Protein AF-A0AAD8MPR5-F1 (afdb_monomer_lite)

Foldseek 3Di:
DDDDDPPPDDDPDPDPPQDLVLLVLQLVVVCVVVVNDDDDPVRSVVSSVVSVVVVVVVVVVVDDSVNSVCVSVVVVVDPPPPDDPPDPPPPDCPPPPPDPDDVVVVVVVPDDDPPPDDDDDDDDDPDPVRVVLVVLQVVVVHPPFPWDWDDDPPDTDTDRPVSVCVVCVVPPPCNDVVSVVVVVVVVVVCVVCVVDDDCVVVVNDPVNDDPVNPDDD

Organism: NCBI:txid360622

Structure (mmCIF, N/CA/C/O backbone):
data_AF-A0AAD8MPR5-F1
#
_entry.id   AF-A0AAD8MPR5-F1
#
loop_
_atom_site.group_PDB
_atom_site.id
_atom_site.type_symbol
_atom_site.label_atom_id
_atom_site.label_alt_id
_atom_site.label_comp_id
_atom_site.label_asym_id
_atom_site.label_entity_id
_atom_site.label_seq_id
_atom_site.pdbx_PDB_ins_code
_atom_site.Cartn_x
_atom_site.Cartn_y
_atom_site.Cartn_z
_atom_site.occupancy
_atom_site.B_iso_or_equiv
_atom_site.auth_seq_id
_atom_site.auth_comp_id
_atom_site.auth_asym_id
_atom_site.auth_atom_id
_atom_site.pdbx_PDB_model_num
ATOM 1 N N . MET A 1 1 ? -13.318 14.414 -50.900 1.00 36.56 1 MET A N 1
ATOM 2 C CA . MET A 1 1 ? -13.542 12.977 -50.638 1.00 36.56 1 MET A CA 1
ATOM 3 C C . MET A 1 1 ? -12.880 12.658 -49.308 1.00 36.56 1 MET A C 1
ATOM 5 O O . MET A 1 1 ? -11.661 12.610 -49.248 1.00 36.56 1 MET A O 1
ATOM 9 N N . LEU A 1 2 ? -13.662 12.597 -48.230 1.00 36.72 2 LEU A N 1
ATOM 10 C CA . LEU A 1 2 ? -13.184 12.357 -46.866 1.00 36.72 2 LEU A CA 1
ATOM 11 C C . LEU A 1 2 ? -13.798 11.041 -46.389 1.00 36.72 2 LEU A C 1
ATOM 13 O O . LEU A 1 2 ? -15.014 10.938 -46.257 1.00 36.72 2 LEU A O 1
ATOM 17 N N . ASN A 1 3 ? -12.946 10.039 -46.185 1.00 32.38 3 ASN A N 1
ATOM 18 C CA . ASN A 1 3 ? -13.321 8.721 -45.686 1.00 32.38 3 ASN A CA 1
ATOM 19 C C . ASN A 1 3 ? -13.794 8.840 -44.230 1.00 32.38 3 ASN A C 1
ATOM 21 O O . ASN A 1 3 ? -13.029 9.247 -43.358 1.00 32.38 3 ASN A O 1
ATOM 25 N N . HIS A 1 4 ? -15.059 8.509 -43.977 1.00 35.19 4 HIS A N 1
ATOM 26 C CA . HIS A 1 4 ? -15.625 8.382 -42.635 1.00 35.19 4 HIS A CA 1
ATOM 27 C C . HIS A 1 4 ? -15.273 7.013 -42.036 1.00 35.19 4 HIS A C 1
ATOM 29 O O . HIS A 1 4 ? -15.473 5.976 -42.665 1.00 35.19 4 HIS A O 1
ATOM 35 N N . HIS A 1 5 ? -14.742 7.025 -40.812 1.00 34.88 5 HIS A N 1
ATOM 36 C CA . HIS A 1 5 ? -14.451 5.838 -40.004 1.00 34.88 5 HIS A CA 1
ATOM 37 C C . HIS A 1 5 ? -15.767 5.297 -39.387 1.00 34.88 5 HIS A C 1
ATOM 39 O O . HIS A 1 5 ? -16.549 6.093 -38.864 1.00 34.88 5 HIS A O 1
ATOM 45 N N . PRO A 1 6 ? -16.041 3.977 -39.395 1.00 38.19 6 PRO A N 1
ATOM 46 C CA . PRO A 1 6 ? -17.386 3.429 -39.166 1.00 38.19 6 PRO A CA 1
ATOM 47 C C . PRO A 1 6 ? -17.750 3.189 -37.686 1.00 38.19 6 PRO A C 1
ATOM 49 O O . PRO A 1 6 ? -18.413 2.209 -37.368 1.00 38.19 6 PRO A O 1
ATOM 52 N N . TYR A 1 7 ? -17.342 4.070 -36.768 1.00 33.16 7 TYR A N 1
ATOM 53 C CA . TYR A 1 7 ? -17.634 3.919 -35.329 1.00 33.16 7 TYR A CA 1
ATOM 54 C C . TYR A 1 7 ? -18.420 5.087 -34.718 1.00 33.16 7 TYR A C 1
ATOM 56 O O . TYR A 1 7 ? -18.420 5.258 -33.504 1.00 33.16 7 TYR A O 1
ATOM 64 N N . GLN A 1 8 ? -19.095 5.901 -35.534 1.00 36.03 8 GLN A N 1
ATOM 65 C CA . GLN A 1 8 ? -19.851 7.067 -35.049 1.00 36.03 8 GLN A CA 1
ATOM 66 C C . GLN A 1 8 ? -21.359 7.026 -35.307 1.00 36.03 8 GLN A C 1
ATOM 68 O O . GLN A 1 8 ? -22.036 8.031 -35.126 1.00 36.03 8 GLN A O 1
ATOM 73 N N . VAL A 1 9 ? -21.922 5.880 -35.679 1.00 41.97 9 VAL A N 1
ATOM 74 C CA . VAL A 1 9 ? -23.358 5.800 -35.973 1.00 41.97 9 VAL A CA 1
ATOM 75 C C . VAL A 1 9 ? -23.965 4.625 -35.232 1.00 41.97 9 VAL A C 1
ATOM 77 O O . VAL A 1 9 ? -23.926 3.536 -35.768 1.00 41.97 9 VAL A O 1
ATOM 80 N N . TYR A 1 10 ? -24.447 4.868 -34.007 1.00 41.88 10 TYR A N 1
ATOM 81 C CA . TYR A 1 10 ? -25.534 4.201 -33.253 1.00 41.88 10 TYR A CA 1
ATOM 82 C C . TYR A 1 10 ? -25.501 4.843 -31.840 1.00 41.88 10 TYR A C 1
ATOM 84 O O . TYR A 1 10 ? -24.491 4.717 -31.164 1.00 41.88 10 TYR A O 1
ATOM 92 N N . LEU A 1 11 ? -26.459 5.577 -31.265 1.00 41.12 11 LEU A N 1
ATOM 93 C CA . LEU A 1 11 ? -27.855 5.908 -31.533 1.00 41.12 11 LEU A CA 1
ATOM 94 C C . LEU A 1 11 ? -28.148 7.238 -30.800 1.00 41.12 11 LEU A C 1
ATOM 96 O O . LEU A 1 11 ? -28.210 7.277 -29.570 1.00 41.12 11 LEU A O 1
ATOM 100 N N . GLU A 1 12 ? -28.362 8.325 -31.542 1.00 40.25 12 GLU A N 1
ATOM 101 C CA . GLU A 1 12 ? -29.094 9.494 -31.045 1.00 40.25 12 GLU A CA 1
ATOM 102 C C . GLU A 1 12 ? -30.575 9.116 -30.921 1.00 40.25 12 GLU A C 1
ATOM 104 O O . GLU A 1 12 ? -31.373 9.294 -31.837 1.00 40.25 12 GLU A O 1
ATOM 109 N N . SER A 1 13 ? -30.962 8.548 -29.783 1.00 40.53 13 SER A N 1
ATOM 110 C CA . SER A 1 13 ? -32.371 8.311 -29.469 1.00 40.53 13 SER A CA 1
ATOM 111 C C . SER A 1 13 ? -32.601 8.475 -27.975 1.00 40.53 13 SER A C 1
ATOM 113 O O . SER A 1 13 ? -32.601 7.479 -27.266 1.00 40.53 13 SER A O 1
ATOM 115 N N . ARG A 1 14 ? -32.740 9.724 -27.493 1.00 48.91 14 ARG A N 1
ATOM 116 C CA . ARG A 1 14 ? -33.225 10.099 -26.140 1.00 48.91 14 ARG A CA 1
ATOM 117 C C . ARG A 1 14 ? -33.036 9.003 -25.072 1.00 48.91 14 ARG A C 1
ATOM 119 O O . ARG A 1 14 ? -33.993 8.557 -24.446 1.00 48.91 14 ARG A O 1
ATOM 126 N N . VAL A 1 15 ? -31.800 8.552 -24.867 1.00 50.56 15 VAL A N 1
ATOM 127 C CA . VAL A 1 15 ? -31.486 7.649 -23.764 1.00 50.56 15 VAL A CA 1
ATOM 128 C C . VAL A 1 15 ? -31.261 8.570 -22.585 1.00 50.56 15 VAL A C 1
ATOM 130 O O . VAL A 1 15 ? -30.300 9.335 -22.570 1.00 50.56 15 VAL A O 1
ATOM 133 N N . ILE A 1 16 ? -32.180 8.560 -21.625 1.00 55.94 16 ILE A N 1
ATOM 134 C CA . ILE A 1 16 ? -31.946 9.183 -20.324 1.00 55.94 16 ILE A CA 1
ATOM 135 C C . ILE A 1 16 ? -30.646 8.558 -19.811 1.00 55.94 16 ILE A C 1
ATOM 137 O O . ILE A 1 16 ? -30.620 7.362 -19.516 1.00 55.94 16 ILE A O 1
ATOM 141 N N . HIS A 1 17 ? -29.551 9.324 -19.829 1.00 62.56 17 HIS A N 1
ATOM 142 C CA . HIS A 1 17 ? -28.215 8.833 -19.507 1.00 62.56 17 HIS A CA 1
ATOM 143 C C . HIS A 1 17 ? -28.181 8.498 -18.019 1.00 62.56 17 HIS A C 1
ATOM 145 O O . HIS A 1 17 ? -27.862 9.345 -17.185 1.00 62.56 17 HIS A O 1
ATOM 151 N N . LEU A 1 18 ? -28.583 7.274 -17.682 1.00 70.38 18 LEU A N 1
ATOM 152 C CA . LEU A 1 18 ? -28.486 6.743 -16.339 1.00 70.38 18 LEU A CA 1
ATOM 153 C C . LEU A 1 18 ? -26.995 6.500 -16.059 1.00 70.38 18 LEU A C 1
ATOM 155 O O . LEU A 1 18 ? -26.388 5.684 -16.751 1.00 70.38 18 LEU A O 1
ATOM 159 N N . PRO A 1 19 ? -26.391 7.216 -15.097 1.00 82.62 19 PRO A N 1
ATOM 160 C CA . PRO A 1 19 ? -24.996 7.017 -14.727 1.00 82.62 19 PRO A CA 1
ATOM 161 C C . PRO A 1 19 ? -24.746 5.575 -14.273 1.00 82.62 19 PRO A C 1
ATOM 163 O O . PRO A 1 19 ? -25.460 5.082 -13.400 1.00 82.62 19 PRO A O 1
ATOM 166 N N . ASP A 1 20 ? -23.717 4.939 -14.830 1.00 80.44 20 ASP A N 1
ATOM 167 C CA . ASP A 1 20 ? -23.344 3.547 -14.533 1.00 80.44 20 ASP A CA 1
ATOM 168 C C . ASP A 1 20 ? -23.000 3.336 -13.048 1.00 80.44 20 ASP A C 1
ATOM 170 O O . ASP A 1 20 ? -23.432 2.370 -12.427 1.00 80.44 20 ASP A O 1
ATOM 174 N N . ASP A 1 21 ? -22.360 4.337 -12.439 1.00 82.62 21 ASP A N 1
ATOM 175 C CA . ASP A 1 21 ? -22.094 4.436 -10.998 1.00 82.62 21 ASP A CA 1
ATOM 176 C C . ASP A 1 21 ? -23.362 4.230 -10.139 1.00 82.62 21 ASP A C 1
ATOM 178 O O . ASP A 1 21 ? -23.357 3.495 -9.154 1.00 82.62 21 ASP A O 1
ATOM 182 N N . LEU A 1 22 ? -24.516 4.775 -10.555 1.00 85.88 22 LEU A N 1
ATOM 183 C CA . LEU A 1 22 ? -25.766 4.565 -9.812 1.00 85.88 22 LEU A CA 1
ATOM 184 C C . LEU A 1 22 ? -26.300 3.143 -9.935 1.00 85.88 22 LEU A C 1
ATOM 186 O O . LEU A 1 22 ? -26.877 2.622 -8.979 1.00 85.88 22 LEU A O 1
ATOM 190 N N . VAL A 1 23 ? -26.130 2.531 -11.106 1.00 88.81 23 VAL A N 1
ATOM 191 C CA . VAL A 1 23 ? -26.519 1.138 -11.339 1.00 88.81 23 VAL A CA 1
ATOM 192 C C . VAL A 1 23 ? -25.652 0.221 -10.487 1.00 88.81 23 VAL A C 1
ATOM 194 O O . VAL A 1 23 ? -26.182 -0.677 -9.837 1.00 88.81 23 VAL A O 1
ATOM 197 N N . GLN A 1 24 ? -24.350 0.501 -10.410 1.00 87.06 24 GLN A N 1
ATOM 198 C CA . GLN A 1 24 ? -23.402 -0.245 -9.591 1.00 87.06 24 GLN A CA 1
ATOM 199 C C . GLN A 1 24 ? -23.771 -0.206 -8.105 1.00 87.06 24 GLN A C 1
ATOM 201 O O . GLN A 1 24 ? -23.854 -1.258 -7.466 1.00 87.06 24 GLN A O 1
ATOM 206 N N . ILE A 1 25 ? -24.069 0.976 -7.558 1.00 88.12 25 ILE A N 1
ATOM 207 C CA . ILE A 1 25 ? -24.480 1.100 -6.153 1.00 88.12 25 ILE A CA 1
ATOM 208 C C . ILE A 1 25 ? -25.827 0.394 -5.913 1.00 88.12 25 ILE A C 1
ATOM 210 O O . ILE A 1 25 ? -26.001 -0.306 -4.915 1.00 88.12 25 ILE A O 1
ATOM 214 N N . GLN A 1 26 ? -26.787 0.512 -6.836 1.00 89.31 26 GLN A N 1
ATOM 215 C CA . GLN A 1 26 ? -28.072 -0.183 -6.718 1.00 89.31 26 GLN A CA 1
ATOM 216 C C . GLN A 1 26 ? -27.911 -1.713 -6.772 1.00 89.31 26 GLN A C 1
ATOM 218 O O . GLN A 1 26 ? -28.545 -2.417 -5.982 1.00 89.31 26 GLN A O 1
ATOM 223 N N . ALA A 1 27 ? -27.053 -2.232 -7.654 1.00 89.25 27 ALA A N 1
ATOM 224 C CA . ALA A 1 27 ? -26.724 -3.654 -7.736 1.00 89.25 27 ALA A CA 1
ATOM 225 C C . ALA A 1 27 ? -26.076 -4.145 -6.432 1.00 89.25 27 ALA A C 1
ATOM 227 O O . ALA A 1 27 ? -26.474 -5.178 -5.890 1.00 89.25 27 ALA A O 1
ATOM 228 N N . TYR A 1 28 ? -25.162 -3.356 -5.862 1.00 87.44 28 TYR A N 1
ATOM 229 C CA . TYR A 1 28 ? -24.566 -3.639 -4.558 1.00 87.44 28 TYR A CA 1
ATOM 230 C C . TYR A 1 28 ? -25.624 -3.711 -3.444 1.00 87.44 28 TYR A C 1
ATOM 232 O O . TYR A 1 28 ? -25.656 -4.671 -2.678 1.00 87.44 28 TYR A O 1
ATOM 240 N N . ILE A 1 29 ? -26.568 -2.766 -3.392 1.00 87.81 29 ILE A N 1
ATOM 241 C CA . ILE A 1 29 ? -27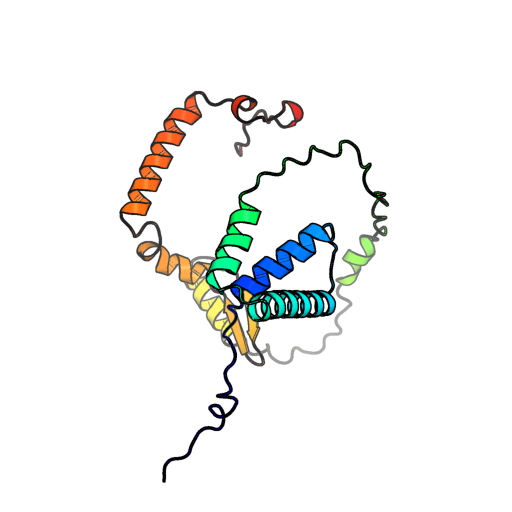.664 -2.779 -2.407 1.00 87.81 29 ILE A CA 1
ATOM 242 C C . ILE A 1 29 ? -28.556 -4.020 -2.566 1.00 87.81 29 ILE A C 1
ATOM 244 O O . ILE A 1 29 ? -29.022 -4.578 -1.568 1.00 87.81 29 ILE A O 1
ATOM 248 N N . ARG A 1 30 ? -28.831 -4.459 -3.800 1.00 87.81 30 ARG A N 1
ATOM 249 C CA . ARG A 1 30 ? -29.579 -5.702 -4.056 1.00 87.81 30 ARG A CA 1
ATOM 250 C C . ARG A 1 30 ? -28.814 -6.920 -3.544 1.00 87.81 30 ARG A C 1
ATOM 252 O O . ARG A 1 30 ? -29.406 -7.742 -2.849 1.00 87.81 30 ARG A O 1
ATOM 259 N N . TRP A 1 31 ? -27.506 -6.976 -3.784 1.00 89.12 31 TRP A N 1
ATOM 260 C CA . TRP A 1 31 ? -26.625 -8.026 -3.270 1.00 89.12 31 TRP A CA 1
ATOM 261 C C . TRP A 1 31 ? -26.591 -8.067 -1.735 1.00 89.12 31 TRP A C 1
ATOM 263 O O . TRP A 1 31 ? -26.708 -9.140 -1.141 1.00 89.12 31 TRP A O 1
ATOM 273 N N . GLU A 1 32 ? -26.524 -6.913 -1.063 1.00 84.94 32 GLU A N 1
ATOM 274 C CA . GLU A 1 32 ? -26.601 -6.857 0.401 1.00 84.94 32 GLU A CA 1
ATOM 275 C C . GLU A 1 32 ? -27.954 -7.348 0.930 1.00 84.94 32 GLU A C 1
ATOM 277 O O . GLU A 1 32 ? -27.994 -8.132 1.880 1.00 84.94 32 GLU A O 1
ATOM 282 N N . LYS A 1 33 ? -29.065 -6.945 0.295 1.00 85.94 33 LYS A N 1
ATOM 283 C CA . LYS A 1 33 ? -30.414 -7.423 0.652 1.00 85.94 33 LYS A CA 1
ATOM 284 C C . LYS A 1 33 ? -30.588 -8.923 0.430 1.00 85.94 33 LYS A C 1
ATOM 286 O O . LYS A 1 33 ? -31.300 -9.558 1.202 1.00 85.94 33 LYS A O 1
ATOM 291 N N . ALA A 1 34 ? -29.943 -9.477 -0.594 1.00 86.00 34 ALA A N 1
ATOM 292 C CA . ALA A 1 34 ? -29.928 -10.909 -0.879 1.00 86.00 34 ALA A CA 1
ATOM 293 C C . ALA A 1 34 ? -29.049 -11.710 0.105 1.00 86.00 34 ALA A C 1
ATOM 295 O O . ALA A 1 34 ? -28.990 -12.934 0.019 1.00 86.00 34 ALA A O 1
ATOM 296 N N . GLY A 1 35 ? -28.377 -11.046 1.055 1.00 87.44 35 GLY A N 1
ATOM 297 C CA . GLY A 1 35 ? -27.522 -11.699 2.045 1.00 87.44 35 GLY A CA 1
ATOM 298 C C . GLY A 1 35 ? -26.118 -12.007 1.531 1.00 87.44 35 GLY A C 1
ATOM 299 O O . GLY A 1 35 ? -25.473 -12.917 2.046 1.00 87.44 35 GLY A O 1
ATOM 300 N N . LYS A 1 36 ? -25.644 -11.248 0.537 1.00 89.38 36 LYS A N 1
ATOM 301 C CA . LYS A 1 36 ? -24.310 -11.371 -0.067 1.00 89.38 36 LYS A CA 1
ATOM 302 C C . LYS A 1 36 ? -24.021 -12.771 -0.642 1.00 89.38 36 LYS A C 1
ATOM 304 O O . LYS A 1 36 ? -23.005 -13.377 -0.297 1.00 89.38 36 LYS A O 1
ATOM 309 N N . PRO A 1 37 ? -24.901 -13.312 -1.508 1.00 86.50 37 PRO A N 1
ATOM 310 C CA . PRO A 1 37 ? -24.677 -14.602 -2.155 1.00 86.50 37 PRO A CA 1
ATOM 311 C C . PRO A 1 37 ? -23.440 -14.562 -3.064 1.00 86.50 37 PRO A C 1
ATOM 313 O O . PRO A 1 37 ? -23.059 -13.511 -3.584 1.00 86.50 37 PRO A O 1
ATOM 316 N N . ASN A 1 38 ? -22.808 -15.717 -3.274 1.00 88.56 38 ASN A N 1
ATOM 317 C CA . ASN A 1 38 ? -21.661 -15.827 -4.171 1.00 88.56 38 ASN A CA 1
ATOM 318 C C . ASN A 1 38 ? -22.143 -16.054 -5.614 1.00 88.56 38 ASN A C 1
ATOM 320 O O . ASN A 1 38 ? -22.404 -17.191 -6.007 1.00 88.56 38 ASN A O 1
ATOM 324 N N . TYR A 1 39 ? -22.310 -14.970 -6.373 1.00 85.88 39 TYR A N 1
ATOM 325 C CA . TYR A 1 39 ? -22.796 -15.009 -7.754 1.00 85.88 39 TYR A CA 1
ATOM 326 C C . TYR A 1 39 ? -21.686 -15.351 -8.757 1.00 85.88 39 TYR A C 1
ATOM 328 O O . TYR A 1 39 ? -20.575 -14.824 -8.660 1.00 85.88 39 TYR A O 1
ATOM 336 N N . SER A 1 40 ? -22.006 -16.168 -9.767 1.00 88.81 40 SER A N 1
ATOM 337 C CA . SER A 1 40 ? -21.144 -16.351 -10.947 1.00 88.81 40 SER A CA 1
ATOM 338 C C . SER A 1 40 ? -21.111 -15.080 -11.819 1.00 88.81 40 SER A C 1
ATOM 340 O O . SER A 1 40 ? -22.015 -14.250 -11.701 1.00 88.81 40 SER A O 1
ATOM 342 N N . PRO A 1 41 ? -20.120 -14.903 -12.717 1.00 87.12 41 PRO A N 1
ATOM 343 C CA . PRO A 1 41 ? -20.038 -13.712 -13.572 1.00 87.12 41 PRO A CA 1
ATOM 344 C C . PRO A 1 41 ? -21.323 -13.434 -14.366 1.00 87.12 41 PRO A C 1
ATOM 346 O O . PRO A 1 41 ? -21.789 -12.299 -14.412 1.00 87.12 41 PRO A O 1
ATOM 349 N N . ASP A 1 42 ? -21.955 -14.477 -14.904 1.00 85.50 42 ASP A N 1
ATOM 350 C CA . ASP A 1 42 ? -23.204 -14.347 -15.664 1.00 85.50 42 ASP A CA 1
ATOM 351 C C . ASP A 1 42 ? -24.379 -13.911 -14.775 1.00 85.50 42 ASP A C 1
ATOM 353 O O . ASP A 1 42 ? -25.217 -13.107 -15.178 1.00 85.50 42 ASP A O 1
ATOM 357 N N . GLN A 1 43 ? -24.422 -14.395 -13.530 1.00 86.38 43 GLN A N 1
ATOM 358 C CA . GLN A 1 43 ? -25.439 -13.996 -12.553 1.00 86.38 43 GLN A CA 1
ATOM 359 C C . GLN A 1 43 ? -25.257 -12.544 -12.101 1.00 86.38 43 GLN A C 1
ATOM 361 O O . GLN A 1 43 ? -26.241 -11.831 -11.927 1.00 86.38 43 GLN A O 1
ATOM 366 N N . GLN A 1 44 ? -24.012 -12.086 -11.950 1.00 86.75 44 GLN A N 1
ATOM 367 C CA . GLN A 1 44 ? -23.717 -10.691 -11.613 1.00 86.75 44 GLN A CA 1
ATOM 368 C C . GLN A 1 44 ? -24.207 -9.738 -12.708 1.00 86.75 44 GLN A C 1
ATOM 370 O O . GLN A 1 44 ? -24.776 -8.695 -12.394 1.00 86.75 44 GLN A O 1
ATOM 375 N N . LEU A 1 45 ? -24.034 -10.111 -13.980 1.00 85.44 45 LEU A N 1
ATOM 376 C CA . LEU A 1 45 ? -24.522 -9.328 -15.117 1.00 85.44 45 LEU A CA 1
ATOM 377 C C . LEU A 1 45 ? -26.052 -9.235 -15.132 1.00 85.44 45 LEU A C 1
ATOM 379 O O . LEU A 1 45 ? -26.593 -8.147 -15.317 1.00 85.44 45 LEU A O 1
ATOM 383 N N . LEU A 1 46 ? -26.751 -10.342 -14.869 1.00 88.69 46 LEU A N 1
ATOM 384 C CA . LEU A 1 46 ? -28.215 -10.352 -14.783 1.00 88.69 46 LEU A CA 1
ATOM 385 C C . LEU A 1 46 ? -28.728 -9.429 -13.670 1.00 88.69 46 LEU A C 1
ATOM 387 O O . LEU A 1 46 ? -29.581 -8.577 -13.911 1.00 88.69 46 LEU A O 1
ATOM 391 N N . GLU A 1 47 ? -28.168 -9.538 -12.466 1.00 86.81 47 GLU A N 1
ATOM 392 C CA . GLU A 1 47 ? -28.549 -8.696 -11.323 1.00 86.81 47 GLU A CA 1
ATOM 393 C C . GLU A 1 47 ? -28.235 -7.211 -11.567 1.00 86.81 47 GLU A C 1
ATOM 395 O O . GLU A 1 47 ? -28.975 -6.323 -11.133 1.00 86.81 47 GLU A O 1
ATOM 400 N N . PHE A 1 48 ? -27.161 -6.927 -12.306 1.00 89.94 48 PHE A N 1
ATOM 401 C CA . PHE A 1 48 ? -26.804 -5.575 -12.724 1.00 89.94 48 PHE A CA 1
ATOM 402 C C . PHE A 1 48 ? -27.826 -4.989 -13.711 1.00 89.94 48 PHE A C 1
ATOM 404 O O . PHE A 1 48 ? -28.266 -3.846 -13.562 1.00 89.94 48 PHE A O 1
ATOM 411 N N . GLU A 1 49 ? -28.274 -5.775 -14.690 1.00 88.31 49 GLU A N 1
ATOM 412 C CA . GLU A 1 49 ? -29.347 -5.369 -15.601 1.00 88.31 49 GLU A CA 1
ATOM 413 C C . GLU A 1 49 ? -30.678 -5.163 -14.872 1.00 88.31 49 GLU A C 1
ATOM 415 O O . GLU A 1 49 ? -31.425 -4.226 -15.174 1.00 88.31 49 GLU A O 1
ATOM 420 N N . GLU A 1 50 ? -30.980 -6.001 -13.882 1.00 90.06 50 GLU A N 1
ATOM 421 C CA . GLU A 1 50 ? -32.161 -5.838 -13.040 1.00 90.06 50 GLU A CA 1
ATOM 422 C C . GLU A 1 50 ? -32.097 -4.558 -12.199 1.00 90.06 50 GLU A C 1
ATOM 424 O O . GLU A 1 50 ? -33.088 -3.825 -12.121 1.00 90.06 50 GLU A O 1
ATOM 429 N N . ALA A 1 51 ? -30.930 -4.231 -11.637 1.00 90.50 51 ALA A N 1
ATOM 430 C CA . ALA A 1 51 ? -30.701 -2.963 -10.949 1.00 90.50 51 ALA A CA 1
ATOM 431 C C . ALA A 1 51 ? -30.934 -1.762 -11.883 1.00 90.50 51 ALA A C 1
ATOM 433 O O . ALA A 1 51 ? -31.549 -0.767 -11.488 1.00 90.50 51 ALA A O 1
ATOM 434 N N . ARG A 1 52 ? -30.513 -1.870 -13.148 1.00 88.12 52 ARG A N 1
ATOM 435 C CA . ARG A 1 52 ? -30.727 -0.837 -14.169 1.00 88.12 52 ARG A CA 1
ATOM 436 C C . ARG A 1 52 ? -32.209 -0.633 -14.483 1.00 88.12 52 ARG A C 1
ATOM 438 O O . ARG A 1 52 ? -32.669 0.509 -14.528 1.00 88.12 52 ARG A O 1
ATOM 445 N N . LYS A 1 53 ? -32.961 -1.725 -14.659 1.00 89.62 53 LYS A N 1
ATOM 446 C CA . LYS A 1 53 ? -34.416 -1.691 -14.891 1.00 89.62 53 LYS A CA 1
ATOM 447 C C . LYS A 1 53 ? -35.157 -1.056 -13.715 1.00 89.62 53 LYS A C 1
ATOM 449 O O . LYS A 1 53 ? -36.061 -0.250 -13.921 1.00 89.62 53 LYS A O 1
ATOM 454 N N . GLU A 1 54 ? -34.753 -1.357 -12.481 1.00 87.50 54 GLU A N 1
ATOM 455 C CA . GLU A 1 54 ? -35.355 -0.770 -11.278 1.00 87.50 54 GLU A CA 1
ATOM 456 C C . GLU A 1 54 ? -35.197 0.760 -11.251 1.00 87.50 54 GLU A C 1
ATOM 458 O O . GLU A 1 54 ? -36.171 1.480 -11.019 1.00 87.50 54 GLU A O 1
ATOM 463 N N . LEU A 1 55 ? -34.000 1.268 -11.564 1.00 87.31 55 LEU A N 1
ATOM 464 C CA . LEU A 1 55 ? -33.734 2.708 -11.636 1.00 87.31 55 LEU A CA 1
ATOM 465 C C . LEU A 1 55 ? -34.485 3.392 -12.786 1.00 87.31 55 LEU A C 1
ATOM 467 O O . LEU A 1 55 ? -34.959 4.516 -12.620 1.00 87.31 55 LEU A O 1
ATOM 471 N N . GLN A 1 56 ? -34.643 2.721 -13.929 1.00 84.50 56 GLN A N 1
ATOM 472 C CA . GLN A 1 56 ? -35.452 3.225 -15.044 1.00 84.50 56 GLN A CA 1
ATOM 473 C C . GLN A 1 56 ? -36.928 3.365 -14.659 1.00 84.50 56 GLN A C 1
ATOM 475 O O . GLN A 1 56 ? -37.516 4.422 -14.871 1.00 84.50 56 GLN A O 1
ATOM 480 N N . VAL A 1 57 ? -37.504 2.364 -13.991 1.00 86.56 57 VAL A N 1
ATOM 481 C CA . VAL A 1 57 ? -38.882 2.437 -13.478 1.00 86.56 57 VAL A CA 1
ATOM 482 C C . VAL A 1 57 ? -39.032 3.562 -12.445 1.00 86.56 57 VAL A C 1
ATOM 484 O O . VAL A 1 57 ? -40.078 4.205 -12.359 1.00 86.56 57 VAL A O 1
ATOM 487 N N . GLU A 1 58 ? -38.004 3.831 -11.635 1.00 83.56 58 GLU A N 1
ATOM 488 C CA . GLU A 1 58 ? -38.012 4.973 -10.715 1.00 83.56 58 GLU A CA 1
ATOM 489 C C . GLU A 1 58 ? -38.023 6.330 -11.435 1.00 83.56 58 GLU A C 1
ATOM 491 O O . GLU A 1 58 ? -38.695 7.249 -10.955 1.00 83.56 58 GLU A O 1
ATOM 496 N N . LEU A 1 59 ? -37.335 6.442 -12.575 1.00 84.62 59 LEU A N 1
ATOM 497 C CA . LEU A 1 59 ? -37.338 7.629 -13.435 1.00 84.62 59 LEU A CA 1
ATOM 498 C C . LEU A 1 59 ? -38.687 7.820 -14.137 1.00 84.62 59 LEU A C 1
ATOM 500 O O . LEU A 1 59 ? -39.224 8.926 -14.132 1.00 84.62 59 LEU A O 1
ATOM 504 N N . GLU A 1 60 ? -39.273 6.744 -14.670 1.00 82.38 60 GLU A N 1
ATOM 505 C CA . GLU A 1 60 ? -40.601 6.757 -15.306 1.00 82.38 60 GLU A CA 1
ATOM 506 C C . GLU A 1 60 ? -41.716 7.138 -14.323 1.00 82.38 60 GLU A C 1
ATOM 508 O O . GLU A 1 60 ? -42.682 7.801 -14.690 1.00 82.38 60 GLU A O 1
ATOM 513 N N . LYS A 1 61 ? -41.546 6.813 -13.036 1.00 82.31 61 LYS A N 1
ATOM 514 C CA . LYS A 1 61 ? -42.423 7.262 -11.940 1.00 82.31 61 LYS A CA 1
ATOM 515 C C . LYS A 1 61 ? -42.278 8.757 -11.603 1.00 82.31 61 LYS A C 1
ATOM 517 O O . LYS A 1 61 ? -42.844 9.209 -10.609 1.00 82.31 61 LYS A O 1
ATOM 522 N N . GLY A 1 62 ? -41.517 9.519 -12.391 1.00 75.75 62 GLY A N 1
ATOM 523 C CA . GLY A 1 62 ? -41.375 10.970 -12.269 1.00 75.75 62 GLY A CA 1
ATOM 524 C C . GLY A 1 62 ? -40.357 11.428 -11.223 1.00 75.75 62 GLY A C 1
ATOM 525 O O . GLY A 1 62 ? -40.365 12.595 -10.834 1.00 75.75 62 GLY A O 1
ATOM 526 N N . LYS A 1 63 ? -39.477 10.544 -10.729 1.00 77.19 63 LYS A N 1
ATOM 527 C CA . LYS A 1 63 ? -38.389 10.954 -9.826 1.00 77.19 63 LYS A CA 1
ATOM 528 C C . LYS A 1 63 ? -37.235 11.526 -10.648 1.00 77.19 63 LYS A C 1
ATOM 530 O O . LYS A 1 63 ? -36.777 10.896 -11.591 1.00 77.19 63 LYS A O 1
ATOM 535 N N . SER A 1 64 ? -36.716 12.687 -10.250 1.00 82.19 64 SER A N 1
ATOM 536 C CA . SER A 1 64 ? -35.477 13.229 -10.826 1.00 82.19 64 SER A CA 1
ATOM 537 C C . SER A 1 64 ? -34.274 12.330 -10.497 1.00 82.19 64 SER A C 1
ATOM 539 O O . SER A 1 64 ? -34.206 11.757 -9.405 1.00 82.19 64 SER A O 1
ATOM 541 N N . ILE A 1 65 ? -33.296 12.250 -11.407 1.00 80.06 65 ILE A N 1
ATOM 542 C CA . ILE A 1 65 ? -32.030 11.509 -11.233 1.00 80.06 65 ILE A CA 1
ATOM 543 C C . ILE A 1 65 ? -31.331 11.914 -9.923 1.00 80.06 65 ILE A C 1
ATOM 545 O O . ILE A 1 65 ? -30.818 11.066 -9.194 1.00 80.06 65 ILE A O 1
ATOM 549 N N . GLU A 1 66 ? -31.362 13.200 -9.567 1.00 80.19 66 GLU A N 1
ATOM 550 C CA . GLU A 1 66 ? -30.766 13.705 -8.323 1.00 80.19 66 GLU A CA 1
ATOM 551 C C . GLU A 1 66 ? -31.512 13.228 -7.073 1.00 80.19 66 GLU A C 1
ATOM 553 O O . GLU A 1 66 ? -30.903 12.924 -6.047 1.00 80.19 66 GLU A O 1
ATOM 558 N N . ALA A 1 67 ? -32.838 13.092 -7.159 1.00 82.50 67 ALA A N 1
ATOM 559 C CA . ALA A 1 67 ? -33.632 12.532 -6.073 1.00 82.50 67 ALA A CA 1
ATOM 560 C C . ALA A 1 67 ? -33.306 11.046 -5.852 1.00 82.50 67 ALA A C 1
ATOM 562 O O . ALA A 1 67 ? -33.337 10.582 -4.713 1.00 82.50 67 ALA A O 1
ATOM 563 N N . ILE A 1 68 ? -32.973 10.309 -6.918 1.00 82.19 68 ILE A N 1
ATOM 564 C CA . ILE A 1 68 ? -32.515 8.915 -6.848 1.00 82.19 68 ILE A CA 1
ATOM 565 C C . ILE A 1 68 ? -31.116 8.843 -6.222 1.00 82.19 68 ILE A C 1
ATOM 567 O O . ILE A 1 68 ? -30.933 8.100 -5.259 1.00 82.19 68 ILE A O 1
ATOM 571 N N . ARG A 1 69 ? -30.170 9.681 -6.670 1.00 82.38 69 ARG A N 1
ATOM 572 C CA . ARG A 1 69 ? -28.828 9.818 -6.066 1.00 82.38 69 ARG A CA 1
ATOM 573 C C . ARG A 1 69 ? -28.910 10.052 -4.562 1.00 82.38 69 ARG A C 1
ATOM 575 O O . ARG A 1 69 ? -28.409 9.258 -3.774 1.00 82.38 69 ARG A O 1
ATOM 582 N N . ASN A 1 70 ? -29.657 11.075 -4.156 1.00 82.38 70 ASN A N 1
ATOM 583 C CA . ASN A 1 70 ? -29.827 11.415 -2.748 1.00 82.38 70 ASN A CA 1
ATOM 584 C C . ASN A 1 70 ? -30.502 10.292 -1.948 1.00 82.38 70 ASN A C 1
ATOM 586 O O . ASN A 1 70 ? -30.191 10.115 -0.773 1.00 82.38 70 ASN A O 1
ATOM 590 N N . LYS A 1 71 ? -31.408 9.512 -2.553 1.00 83.19 71 LYS A N 1
ATOM 591 C CA . LYS A 1 71 ? -32.026 8.352 -1.894 1.00 83.19 71 LYS A CA 1
ATOM 592 C C . LYS A 1 71 ? -31.032 7.229 -1.661 1.00 83.19 71 LYS A C 1
ATOM 594 O O . LYS A 1 71 ? -31.040 6.681 -0.566 1.00 83.19 71 LYS A O 1
ATOM 599 N N . ILE A 1 72 ? -30.206 6.905 -2.649 1.00 80.19 72 ILE A N 1
ATOM 600 C CA . ILE A 1 72 ? -29.201 5.845 -2.559 1.00 80.19 72 ILE A CA 1
ATOM 601 C C . ILE A 1 72 ? -28.131 6.235 -1.524 1.00 80.19 72 ILE A C 1
ATOM 603 O O . ILE A 1 72 ? -27.975 5.536 -0.525 1.00 80.19 72 ILE A O 1
ATOM 607 N N . THR A 1 73 ? -27.535 7.426 -1.637 1.00 75.00 73 THR A N 1
ATOM 608 C CA . THR A 1 73 ? -26.487 7.910 -0.714 1.00 75.00 73 THR A CA 1
ATOM 609 C C . THR A 1 73 ? -27.000 8.152 0.715 1.00 75.00 73 THR A C 1
ATOM 611 O O . THR A 1 73 ? -26.295 7.930 1.697 1.00 75.00 73 THR A O 1
ATOM 614 N N . LYS A 1 74 ? -28.256 8.594 0.897 1.00 69.50 74 LYS A N 1
ATOM 615 C CA . LYS A 1 74 ? -28.859 8.736 2.240 1.00 69.50 74 LYS A CA 1
ATOM 616 C C . LYS A 1 74 ? -29.232 7.384 2.857 1.00 69.50 74 LYS A C 1
ATOM 618 O O . LYS A 1 74 ? -29.334 7.291 4.080 1.00 69.50 74 LYS A O 1
ATOM 623 N N . ARG A 1 75 ? -29.450 6.347 2.039 1.00 59.66 75 ARG A N 1
ATOM 624 C CA . ARG A 1 75 ? -29.725 4.977 2.500 1.00 59.66 75 ARG A CA 1
ATOM 625 C C . ARG A 1 75 ? -28.465 4.310 3.047 1.00 59.66 75 ARG A C 1
ATOM 627 O O . ARG A 1 75 ? -28.584 3.622 4.052 1.00 59.66 75 ARG A O 1
ATOM 634 N N . GLU A 1 76 ? -27.296 4.597 2.473 1.00 59.28 76 GLU A N 1
ATOM 635 C CA . GLU A 1 76 ? -25.984 4.179 3.001 1.00 59.28 76 GLU A CA 1
ATOM 636 C C . GLU A 1 76 ? -25.696 4.778 4.387 1.00 59.28 76 GLU A C 1
ATOM 638 O O . GLU A 1 76 ? -25.166 4.111 5.267 1.00 59.28 76 GLU A O 1
ATOM 643 N N . LYS A 1 77 ? -26.114 6.030 4.626 1.00 53.72 77 LYS A N 1
ATOM 644 C CA . LYS A 1 77 ? -25.881 6.745 5.895 1.00 53.72 77 LYS A CA 1
ATOM 645 C C . LYS A 1 77 ? -26.784 6.326 7.060 1.00 53.72 77 LYS A C 1
ATOM 647 O O . LYS A 1 77 ? -26.653 6.909 8.133 1.00 53.72 77 LYS A O 1
ATOM 652 N N . LYS A 1 78 ? -27.719 5.379 6.903 1.00 45.59 78 LYS A N 1
ATOM 653 C CA . LYS A 1 78 ? -28.446 4.829 8.061 1.00 45.59 78 LYS A CA 1
ATOM 654 C C . LYS A 1 78 ? -27.571 3.756 8.718 1.00 45.59 78 LYS A C 1
ATOM 656 O O . LYS A 1 78 ? -27.456 2.678 8.139 1.00 45.59 78 LYS A O 1
ATOM 661 N N . PRO A 1 79 ? -27.015 3.981 9.924 1.00 44.59 79 PRO A N 1
ATOM 662 C CA . PRO A 1 79 ? -26.340 2.924 10.654 1.00 44.59 79 PRO A CA 1
ATOM 663 C C . PRO A 1 79 ? -27.418 1.998 11.210 1.00 44.59 79 PRO A C 1
ATOM 665 O O . PRO A 1 79 ? -27.928 2.199 12.311 1.00 44.59 79 PRO A O 1
ATOM 668 N N . ASN A 1 80 ? -27.820 0.996 10.434 1.00 40.09 80 ASN A N 1
ATOM 669 C CA . ASN A 1 80 ? -28.562 -0.110 11.008 1.00 40.09 80 ASN A CA 1
ATOM 670 C C . ASN A 1 80 ? -27.536 -1.057 11.626 1.00 40.09 80 ASN A C 1
ATOM 672 O O . ASN A 1 80 ? -27.001 -1.948 10.974 1.00 40.09 80 ASN A O 1
ATOM 676 N N . VAL A 1 81 ? -27.251 -0.803 12.903 1.00 47.59 81 VAL A N 1
ATOM 677 C CA . VAL A 1 81 ? -26.640 -1.760 13.822 1.00 47.59 81 VAL A CA 1
ATOM 678 C C . VAL A 1 81 ? -27.595 -2.953 13.920 1.00 47.59 81 VAL A C 1
ATOM 680 O O . VAL A 1 81 ? -28.462 -3.019 14.790 1.00 47.59 81 VAL A O 1
ATOM 683 N N . SER A 1 82 ? -27.468 -3.907 12.999 1.00 41.81 82 SER A N 1
ATOM 684 C CA . SER A 1 82 ? -27.899 -5.273 13.256 1.00 41.81 82 SER A CA 1
ATOM 685 C C . SER A 1 82 ? -26.797 -5.918 14.082 1.00 41.81 82 SER A C 1
ATOM 687 O O . SER A 1 82 ? -25.707 -6.197 13.588 1.00 41.81 82 SER A O 1
ATOM 689 N N . LYS A 1 83 ? -27.106 -6.071 15.368 1.00 40.12 83 LYS A N 1
ATOM 690 C CA . LYS A 1 83 ? -26.427 -6.903 16.359 1.00 40.12 83 LYS A CA 1
ATOM 691 C C . LYS A 1 83 ? -25.792 -8.146 15.721 1.00 40.12 83 LYS A C 1
ATOM 693 O O . LYS A 1 83 ? -26.427 -8.800 14.893 1.00 40.12 83 LYS A O 1
ATOM 698 N N . ASN A 1 84 ? -24.576 -8.466 16.164 1.00 34.09 84 ASN A N 1
ATOM 699 C CA . ASN A 1 84 ? -23.923 -9.754 15.946 1.00 34.09 84 ASN A CA 1
ATOM 700 C C . ASN A 1 84 ? -24.937 -10.904 16.046 1.00 34.09 84 ASN A C 1
ATOM 702 O O . ASN A 1 84 ? -25.637 -11.000 17.058 1.00 34.09 84 ASN A O 1
ATOM 706 N N . PRO A 1 85 ? -24.996 -11.823 15.072 1.00 37.44 85 PRO A N 1
ATOM 707 C CA . PRO A 1 85 ? -25.388 -13.177 15.382 1.00 37.44 85 PRO A CA 1
ATOM 708 C C . PRO A 1 85 ? -24.162 -13.864 15.983 1.00 37.44 85 PRO A C 1
ATOM 710 O O . PRO A 1 85 ? -23.326 -14.421 15.269 1.00 37.44 85 PRO A O 1
ATOM 713 N N . ASP A 1 86 ? -24.055 -13.818 17.308 1.00 40.19 86 ASP A N 1
ATOM 714 C CA . ASP A 1 86 ? -23.217 -14.767 18.023 1.00 40.19 86 ASP A CA 1
ATOM 715 C C . ASP A 1 86 ? -23.624 -16.193 17.614 1.00 40.19 86 ASP A C 1
ATOM 717 O O . ASP A 1 86 ? -24.801 -16.555 17.565 1.00 40.19 86 ASP A O 1
ATOM 721 N N . THR A 1 87 ? -22.618 -17.017 17.327 1.00 47.75 87 THR A N 1
ATOM 722 C CA . THR A 1 87 ? -22.694 -18.476 17.138 1.00 47.75 87 THR A CA 1
ATOM 723 C C . THR A 1 87 ? -23.497 -19.004 15.942 1.00 47.75 87 THR A C 1
ATOM 725 O O . THR A 1 87 ? -24.403 -19.823 16.081 1.00 47.75 87 THR A O 1
ATOM 728 N N . LYS A 1 88 ? -23.037 -18.720 14.719 1.00 37.94 88 LYS A N 1
ATOM 729 C CA . LYS A 1 88 ? -23.101 -19.752 13.669 1.00 37.94 88 LYS A CA 1
ATOM 730 C C . LYS A 1 88 ? -21.785 -20.507 13.670 1.00 37.94 88 LYS A C 1
ATOM 732 O O . LYS A 1 88 ? -20.772 -20.023 13.175 1.00 37.94 88 LYS A O 1
ATOM 737 N N . ARG A 1 89 ? -21.820 -21.680 14.310 1.00 37.66 89 ARG A N 1
ATOM 738 C CA . ARG A 1 89 ? -20.768 -22.696 14.253 1.00 37.66 89 ARG A CA 1
ATOM 739 C C . ARG A 1 89 ? -20.262 -22.773 12.822 1.00 37.66 89 ARG A C 1
ATOM 741 O O . ARG A 1 89 ? -21.077 -22.926 11.915 1.00 37.66 89 ARG A O 1
ATOM 748 N N . PHE A 1 90 ? -18.948 -22.628 12.677 1.00 38.66 90 PHE A N 1
ATOM 749 C CA . PHE A 1 90 ? -18.167 -22.971 11.499 1.00 38.66 90 PHE A CA 1
ATOM 750 C C . PHE A 1 90 ? -18.945 -23.945 10.616 1.00 38.66 90 PHE A C 1
ATOM 752 O O . PHE A 1 90 ? -19.172 -25.089 11.017 1.00 38.66 90 PHE A O 1
ATOM 759 N N . SER A 1 91 ? -19.413 -23.465 9.459 1.00 46.25 91 SER A N 1
ATOM 760 C CA . SER A 1 91 ? -19.859 -24.336 8.377 1.00 46.25 91 SER A CA 1
ATOM 761 C C . SER A 1 91 ? -18.794 -25.411 8.248 1.00 46.25 91 SER A C 1
ATOM 763 O O . SER A 1 91 ? -17.635 -25.052 8.038 1.00 46.25 91 SER A O 1
ATOM 765 N N . SER A 1 92 ? -19.177 -26.658 8.531 1.00 50.12 92 SER A N 1
ATOM 766 C CA . SER A 1 92 ? -18.335 -27.853 8.569 1.00 50.12 92 SER A CA 1
ATOM 767 C C . SER A 1 92 ? -16.941 -27.602 8.005 1.00 50.12 92 SER A C 1
ATOM 769 O O . SER A 1 92 ? -16.757 -27.563 6.787 1.00 50.12 92 SER A O 1
ATOM 771 N N . VAL A 1 93 ? -15.955 -27.425 8.886 1.00 52.47 93 VAL A N 1
ATOM 772 C CA . VAL A 1 93 ? -14.566 -27.638 8.493 1.00 52.47 93 VAL A CA 1
ATOM 773 C C . VAL A 1 93 ? -14.479 -29.132 8.200 1.00 52.47 93 VAL A C 1
ATOM 775 O O . VAL A 1 93 ? -14.080 -29.923 9.053 1.00 52.47 93 VAL A O 1
ATOM 778 N N . GLU A 1 94 ? -14.915 -29.547 7.010 1.00 54.91 94 GLU A N 1
ATOM 779 C CA . GLU A 1 94 ? -14.390 -30.745 6.385 1.00 54.91 94 GLU A CA 1
ATOM 780 C C . GLU A 1 94 ? -12.905 -30.465 6.254 1.00 54.91 94 GLU A C 1
ATOM 782 O O . GLU A 1 94 ? -12.425 -29.765 5.363 1.00 54.91 94 GLU A O 1
ATOM 787 N N . ARG A 1 95 ? -12.199 -30.907 7.292 1.00 53.59 95 ARG A N 1
ATOM 788 C CA . ARG A 1 95 ? -10.760 -30.857 7.427 1.00 53.59 95 ARG A CA 1
ATOM 789 C C . ARG A 1 95 ? -10.204 -31.308 6.092 1.00 53.59 95 ARG A C 1
ATOM 791 O O . ARG A 1 95 ? -10.388 -32.465 5.727 1.00 53.59 95 ARG A O 1
ATOM 798 N N . ILE A 1 96 ? -9.579 -30.381 5.368 1.00 63.84 96 ILE A N 1
ATOM 799 C CA . ILE A 1 96 ? -8.982 -30.644 4.062 1.00 63.84 96 ILE A CA 1
ATOM 800 C C . ILE A 1 96 ? -8.107 -31.889 4.212 1.00 63.84 96 ILE A C 1
ATOM 802 O O . ILE A 1 96 ? -7.041 -31.845 4.830 1.00 63.84 96 ILE A O 1
ATOM 806 N N . GLN A 1 97 ? -8.588 -33.012 3.684 1.00 61.06 97 GLN A N 1
ATOM 807 C CA . GLN A 1 97 ? -7.853 -34.264 3.638 1.00 61.06 97 GLN A CA 1
ATOM 808 C C . GLN A 1 97 ? -6.762 -34.073 2.591 1.00 61.06 97 GLN A C 1
ATOM 810 O O . GLN A 1 97 ? -6.984 -34.180 1.384 1.00 61.06 97 GLN A O 1
ATOM 815 N N . ARG A 1 98 ? -5.569 -33.691 3.047 1.00 61.66 98 ARG A N 1
ATOM 816 C CA . ARG A 1 98 ? -4.405 -33.588 2.172 1.00 61.66 98 ARG A CA 1
ATOM 817 C C . ARG A 1 98 ? -4.033 -35.005 1.747 1.00 61.66 98 ARG A C 1
ATOM 819 O O . ARG A 1 98 ? -3.720 -35.837 2.592 1.00 61.66 98 ARG A O 1
ATOM 826 N N . LYS A 1 99 ? -4.062 -35.281 0.439 1.00 69.12 99 LYS A N 1
ATOM 827 C CA . LYS A 1 99 ? -3.514 -36.527 -0.112 1.00 69.12 99 LYS A CA 1
ATOM 828 C C . LYS A 1 99 ? -2.058 -36.645 0.334 1.00 69.12 99 LYS A C 1
ATOM 830 O O . LYS A 1 99 ? -1.281 -35.718 0.099 1.00 69.12 99 LYS A O 1
ATOM 835 N N . ASN A 1 100 ? -1.712 -37.759 0.974 1.00 64.94 100 ASN A N 1
ATOM 836 C CA . ASN A 1 100 ? -0.339 -38.053 1.358 1.00 64.94 100 ASN A CA 1
ATOM 837 C C . ASN A 1 100 ? 0.499 -38.122 0.071 1.00 64.94 100 ASN A C 1
ATOM 839 O O . ASN A 1 100 ? 0.251 -38.976 -0.781 1.00 64.94 100 ASN A O 1
ATOM 843 N N . ARG A 1 101 ? 1.392 -37.151 -0.139 1.00 67.44 101 ARG A N 1
ATOM 844 C CA . ARG A 1 101 ? 2.274 -37.126 -1.310 1.00 67.44 101 ARG A CA 1
ATOM 845 C C . ARG A 1 101 ? 3.555 -37.844 -0.928 1.00 67.44 101 ARG A C 1
ATOM 847 O O . ARG A 1 101 ? 4.238 -37.415 -0.005 1.00 67.44 101 ARG A O 1
ATOM 854 N N . ASP A 1 102 ? 3.865 -38.911 -1.647 1.00 76.25 102 ASP A N 1
ATOM 855 C CA . ASP A 1 102 ? 5.104 -39.652 -1.458 1.00 76.25 102 ASP A CA 1
ATOM 856 C C . ASP A 1 102 ? 6.292 -38.790 -1.917 1.00 76.25 102 ASP A C 1
ATOM 858 O O . ASP A 1 102 ? 6.444 -38.482 -3.104 1.00 76.25 102 ASP A O 1
ATOM 862 N N . LEU A 1 103 ? 7.102 -38.334 -0.959 1.00 72.12 103 LEU A N 1
ATOM 863 C CA . LEU A 1 103 ? 8.227 -37.424 -1.197 1.00 72.12 103 LEU A CA 1
ATOM 864 C C . LEU A 1 103 ? 9.262 -38.036 -2.155 1.00 72.12 103 LEU A C 1
ATOM 866 O O . LEU A 1 103 ? 9.876 -37.307 -2.936 1.00 72.12 103 LEU A O 1
ATOM 870 N N . MET A 1 104 ? 9.392 -39.368 -2.168 1.00 73.25 104 MET A N 1
ATOM 871 C CA . MET A 1 104 ? 10.291 -40.080 -3.081 1.00 73.25 104 MET A CA 1
ATOM 872 C C . MET A 1 104 ? 9.871 -39.947 -4.546 1.00 73.25 104 MET A C 1
ATOM 874 O O . MET A 1 104 ? 10.727 -39.877 -5.426 1.00 73.25 104 MET A O 1
ATOM 878 N N . GLN A 1 105 ? 8.571 -39.825 -4.833 1.00 71.19 105 GLN A N 1
ATOM 879 C CA . GLN A 1 105 ? 8.092 -39.585 -6.199 1.00 71.19 105 GLN A CA 1
ATOM 880 C C . GLN A 1 105 ? 8.458 -38.183 -6.690 1.00 71.19 105 GLN A C 1
ATOM 882 O O . GLN A 1 105 ? 8.687 -37.983 -7.882 1.00 71.19 105 GLN A O 1
ATOM 887 N N . LEU A 1 106 ? 8.536 -37.209 -5.778 1.00 67.69 106 LEU A N 1
ATOM 888 C CA . LEU A 1 106 ? 8.944 -35.849 -6.117 1.00 67.69 106 LEU A CA 1
ATOM 889 C C . LEU A 1 106 ? 10.446 -35.770 -6.413 1.00 67.69 106 LEU A C 1
ATOM 891 O O . LEU A 1 106 ? 10.842 -35.085 -7.354 1.00 67.69 106 LEU A O 1
ATOM 895 N N . LEU A 1 107 ? 11.259 -36.499 -5.643 1.00 72.06 107 LEU A N 1
ATOM 896 C CA . LEU A 1 107 ? 12.706 -36.584 -5.848 1.00 72.06 107 LEU A CA 1
ATOM 897 C C . LEU A 1 107 ? 13.054 -37.356 -7.128 1.00 72.06 107 LEU A C 1
ATOM 899 O O . LEU A 1 107 ? 13.883 -36.901 -7.914 1.00 72.06 107 LEU A O 1
ATOM 903 N N . ASN A 1 108 ? 12.359 -38.465 -7.396 1.00 71.69 108 ASN A N 1
ATOM 904 C CA . ASN A 1 108 ? 12.630 -39.294 -8.572 1.00 71.69 108 ASN A CA 1
ATOM 905 C C . ASN A 1 108 ? 12.153 -38.678 -9.895 1.00 71.69 108 ASN A C 1
ATOM 907 O O . ASN A 1 108 ? 12.602 -39.083 -10.964 1.00 71.69 108 ASN A O 1
ATOM 911 N N . LYS A 1 109 ? 11.272 -37.669 -9.854 1.00 73.06 109 LYS A N 1
ATOM 912 C CA . LYS A 1 109 ? 10.810 -36.963 -11.059 1.00 73.06 109 LYS A CA 1
ATOM 913 C C . LYS A 1 109 ? 11.948 -36.260 -11.811 1.00 73.06 109 LYS A C 1
ATOM 915 O O . LYS A 1 109 ? 11.812 -35.994 -13.002 1.00 73.06 109 LYS A O 1
ATOM 920 N N . TYR A 1 110 ? 13.049 -35.968 -11.121 1.00 60.47 110 TYR A N 1
ATOM 921 C CA . TYR A 1 110 ? 14.205 -35.272 -11.678 1.00 60.47 110 TYR A CA 1
ATOM 922 C C . TYR A 1 110 ? 15.487 -36.105 -11.654 1.00 60.47 110 TYR A C 1
ATOM 924 O O . TYR A 1 110 ? 16.560 -35.542 -11.856 1.00 60.47 110 TYR A O 1
ATOM 932 N N . THR A 1 111 ? 15.417 -37.424 -11.439 1.00 52.03 111 THR A N 1
ATOM 933 C CA . THR A 1 111 ? 16.606 -38.265 -11.611 1.00 52.03 111 THR A CA 1
ATOM 934 C C . THR A 1 111 ? 16.968 -38.276 -13.097 1.00 52.03 111 THR A C 1
ATOM 936 O O . THR A 1 111 ? 16.160 -38.734 -13.909 1.00 52.03 111 THR A O 1
ATOM 939 N N . PRO A 1 112 ? 18.142 -37.763 -13.498 1.00 53.47 112 PRO A N 1
ATOM 940 C CA . PRO A 1 112 ? 18.553 -37.822 -14.888 1.00 53.47 112 PRO A CA 1
ATOM 941 C C . PRO A 1 112 ? 18.733 -39.297 -15.253 1.00 53.47 112 PRO A C 1
ATOM 943 O O . PRO A 1 112 ? 19.542 -39.996 -14.643 1.00 53.47 112 PRO A O 1
ATOM 946 N N . GLY A 1 113 ? 17.959 -39.792 -16.220 1.00 56.97 113 GLY A N 1
ATOM 947 C CA . GLY A 1 113 ? 18.264 -41.078 -16.843 1.00 56.97 113 GLY A CA 1
ATOM 948 C C . GLY A 1 113 ? 19.653 -41.028 -17.494 1.00 56.97 113 GLY A C 1
ATOM 949 O O . GLY A 1 113 ? 20.142 -39.932 -17.785 1.00 56.97 113 GLY A O 1
ATOM 950 N N . PRO A 1 114 ? 20.303 -42.178 -17.744 1.00 49.03 114 PRO A N 1
ATOM 951 C CA . PRO A 1 114 ? 21.566 -42.202 -18.466 1.00 49.03 114 PRO A CA 1
ATOM 952 C C . PRO A 1 114 ? 21.335 -41.606 -19.856 1.00 49.03 114 PRO A C 1
ATOM 954 O O . PRO A 1 114 ? 20.684 -42.203 -20.718 1.00 49.03 114 PRO A O 1
ATOM 957 N N . VAL A 1 115 ? 21.826 -40.384 -20.042 1.00 37.09 115 VAL A N 1
ATOM 958 C CA . VAL A 1 115 ? 21.843 -39.694 -21.325 1.00 37.09 115 VAL A CA 1
ATOM 959 C C . VAL A 1 115 ? 22.755 -40.517 -22.225 1.00 37.09 115 VAL A C 1
ATOM 961 O O . VAL A 1 115 ? 23.965 -40.553 -22.023 1.00 37.09 115 VAL A O 1
ATOM 964 N N . LYS A 1 116 ? 22.170 -41.221 -23.199 1.00 44.09 116 LYS A N 1
ATOM 965 C CA . LYS A 1 116 ? 22.930 -41.694 -24.356 1.00 44.09 116 LYS A CA 1
ATOM 966 C C . LYS A 1 116 ? 23.552 -40.451 -24.978 1.00 44.09 116 LYS A C 1
ATOM 968 O O . LYS A 1 116 ? 22.817 -39.538 -25.348 1.00 44.09 116 LYS A O 1
ATOM 973 N N . GLU A 1 117 ? 24.877 -40.408 -25.027 1.00 43.84 117 GLU A N 1
ATOM 974 C CA . GLU A 1 117 ? 25.649 -39.349 -25.668 1.00 43.84 117 GLU A CA 1
ATOM 975 C C . GLU A 1 117 ? 25.268 -39.265 -27.150 1.00 43.84 117 GLU A C 1
ATOM 977 O O . GLU A 1 117 ? 25.851 -39.906 -28.019 1.00 43.84 117 GLU A O 1
ATOM 982 N N . THR A 1 118 ? 24.243 -38.475 -27.449 1.00 39.22 118 THR A N 1
ATOM 983 C CA . THR A 1 118 ? 24.071 -37.860 -28.756 1.00 39.22 118 THR A CA 1
ATOM 984 C C . THR A 1 118 ? 24.739 -36.499 -28.680 1.00 39.22 118 THR A C 1
ATOM 986 O O . THR A 1 118 ? 24.313 -35.630 -27.920 1.00 39.22 118 THR A O 1
ATOM 989 N N . VAL A 1 119 ? 25.836 -36.392 -29.428 1.00 37.34 119 VAL A N 1
ATOM 990 C CA . VAL A 1 119 ? 26.669 -35.219 -29.718 1.00 37.34 119 VAL A CA 1
ATOM 991 C C . VAL A 1 119 ? 25.909 -33.885 -29.584 1.00 37.34 119 VAL A C 1
ATOM 993 O O . VAL A 1 119 ? 24.806 -33.761 -30.116 1.00 37.34 119 VAL A O 1
ATOM 996 N N . PRO A 1 120 ? 26.488 -32.862 -28.925 1.00 36.84 120 PRO A N 1
ATOM 997 C CA . PRO A 1 120 ? 25.829 -31.578 -28.741 1.00 36.84 120 PRO A CA 1
ATOM 998 C C . PRO A 1 120 ? 25.760 -30.816 -30.071 1.00 36.84 120 PRO A C 1
ATOM 1000 O O . PRO A 1 120 ? 26.738 -30.217 -30.524 1.00 36.84 120 PRO A O 1
ATOM 1003 N N . GLU A 1 121 ? 24.584 -30.795 -30.691 1.00 39.88 121 GLU A N 1
ATOM 1004 C CA . GLU A 1 121 ? 24.258 -29.784 -31.692 1.00 39.88 121 GLU A CA 1
ATOM 1005 C C . GLU A 1 121 ? 24.141 -28.421 -30.993 1.00 39.88 121 GLU A C 1
ATOM 1007 O O . GLU A 1 121 ? 23.283 -28.224 -30.140 1.00 39.88 121 GLU A O 1
ATOM 1012 N N . LYS A 1 122 ? 25.082 -27.528 -31.337 1.00 39.00 122 LYS A N 1
ATOM 1013 C CA . LYS A 1 122 ? 25.129 -26.057 -31.182 1.00 39.00 122 LYS A CA 1
ATOM 1014 C C . LYS A 1 122 ? 24.310 -25.424 -30.034 1.00 39.00 122 LYS A C 1
ATOM 1016 O O . LYS A 1 122 ? 23.085 -25.510 -30.035 1.00 39.00 122 LYS A O 1
ATOM 1021 N N . PRO A 1 123 ? 24.936 -24.628 -29.139 1.00 39.91 123 PRO A N 1
ATOM 1022 C CA . PRO A 1 123 ? 24.193 -23.952 -28.082 1.00 39.91 123 PRO A CA 1
ATOM 1023 C C . PRO A 1 123 ? 23.100 -23.046 -28.683 1.00 39.91 123 PRO A C 1
ATOM 1025 O O . PRO A 1 123 ? 23.396 -22.271 -29.603 1.00 39.91 123 PRO A O 1
ATOM 1028 N N . PRO A 1 124 ? 21.853 -23.130 -28.180 1.00 43.62 124 PRO A N 1
ATOM 1029 C CA . PRO A 1 124 ? 20.754 -22.301 -28.645 1.00 43.62 124 PRO A CA 1
ATOM 1030 C C . PRO A 1 124 ? 21.145 -20.836 -28.496 1.00 43.62 124 PRO A C 1
ATOM 1032 O O . PRO A 1 124 ? 21.585 -20.389 -27.435 1.00 43.62 124 PRO A O 1
ATOM 1035 N N . THR A 1 125 ? 21.030 -20.101 -29.596 1.00 44.31 125 THR A N 1
ATO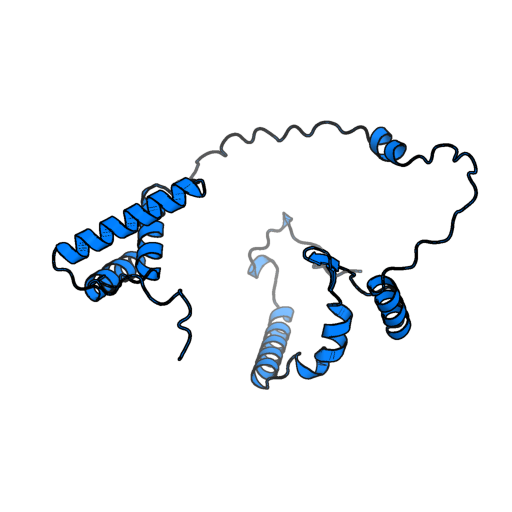M 1036 C CA . THR A 1 125 ? 21.365 -18.683 -29.678 1.00 44.31 125 THR A CA 1
ATOM 1037 C C . THR A 1 125 ? 20.541 -17.959 -28.618 1.00 44.31 125 THR A C 1
ATOM 1039 O O . THR A 1 125 ? 19.314 -17.951 -28.678 1.00 44.31 125 THR A O 1
ATOM 1042 N N . LEU A 1 126 ? 21.204 -17.437 -27.584 1.00 52.69 126 LEU A N 1
ATOM 1043 C CA . LEU A 1 126 ? 20.548 -16.785 -26.455 1.00 52.69 126 LEU A CA 1
ATOM 1044 C C . LEU A 1 126 ? 19.593 -15.704 -26.985 1.00 52.69 126 LEU A C 1
ATOM 1046 O O . LEU A 1 126 ? 20.042 -14.767 -27.644 1.00 52.69 126 LEU A O 1
ATOM 1050 N N . SER A 1 127 ? 18.289 -15.850 -26.700 1.00 67.12 127 SER A N 1
ATOM 1051 C CA . SER A 1 127 ? 17.261 -14.825 -26.951 1.00 67.12 127 SER A CA 1
ATOM 1052 C C . SER A 1 127 ? 17.820 -13.454 -26.563 1.00 67.12 127 SER A C 1
ATOM 1054 O O . SER A 1 127 ? 18.434 -13.323 -25.500 1.00 67.12 127 SER A O 1
ATOM 1056 N N . ALA A 1 128 ? 17.647 -12.437 -27.416 1.00 71.50 128 ALA A N 1
ATOM 1057 C CA . ALA A 1 128 ? 18.230 -11.102 -27.225 1.00 71.50 128 ALA A CA 1
ATOM 1058 C C . ALA A 1 128 ? 17.954 -10.525 -25.821 1.00 71.50 128 ALA A C 1
ATOM 1060 O O . ALA A 1 128 ? 18.785 -9.821 -25.246 1.00 71.50 128 ALA A O 1
ATOM 1061 N N . VAL A 1 129 ? 16.817 -10.903 -25.232 1.00 70.00 129 VAL A N 1
ATOM 1062 C CA . VAL A 1 129 ? 16.409 -10.558 -23.868 1.00 70.00 129 VAL A CA 1
ATOM 1063 C C . VAL A 1 129 ? 17.358 -11.137 -22.808 1.00 70.00 129 VAL A C 1
ATOM 1065 O O . VAL A 1 129 ? 17.731 -10.436 -21.867 1.00 70.00 129 VAL A O 1
ATOM 1068 N N . ASN A 1 130 ? 17.811 -12.382 -22.970 1.00 72.19 130 ASN A N 1
ATOM 1069 C CA . ASN A 1 130 ? 18.740 -13.047 -22.050 1.00 72.19 130 ASN A CA 1
ATOM 1070 C C . ASN A 1 130 ? 20.154 -12.456 -22.124 1.00 72.19 130 ASN A C 1
ATOM 1072 O O . ASN A 1 130 ? 20.806 -12.295 -21.091 1.00 72.19 130 ASN A O 1
ATOM 1076 N N . LEU A 1 131 ? 20.616 -12.088 -23.324 1.00 80.56 131 LEU A N 1
ATOM 1077 C CA . LEU A 1 131 ? 21.890 -11.377 -23.496 1.00 80.56 131 LEU A CA 1
ATOM 1078 C C . LEU A 1 131 ? 21.847 -10.003 -22.817 1.00 80.56 131 LEU A C 1
ATOM 1080 O O . LEU A 1 131 ? 22.771 -9.642 -22.088 1.00 80.56 131 LEU A O 1
ATOM 1084 N N . PHE A 1 132 ? 20.741 -9.272 -22.988 1.00 75.81 132 PHE A N 1
ATOM 1085 C CA . PHE A 1 132 ? 20.530 -7.991 -22.321 1.00 75.81 132 PHE A CA 1
ATOM 1086 C C . PHE A 1 132 ? 20.474 -8.131 -20.793 1.00 75.81 132 PHE A C 1
ATOM 1088 O O . PHE A 1 132 ? 21.089 -7.330 -20.091 1.00 75.81 132 PHE A O 1
ATOM 1095 N N . CYS A 1 133 ? 19.811 -9.171 -20.266 1.00 71.00 133 CYS A N 1
ATOM 1096 C CA . CYS A 1 133 ? 19.814 -9.471 -18.829 1.00 71.00 133 CYS A CA 1
ATOM 1097 C C . CYS A 1 133 ? 21.237 -9.609 -18.293 1.00 71.00 133 CYS A C 1
ATOM 1099 O O . CYS A 1 133 ? 21.605 -8.917 -17.350 1.00 71.00 133 CYS A O 1
ATOM 1101 N N . LYS A 1 134 ? 22.026 -10.492 -18.915 1.00 75.12 134 LYS A N 1
ATOM 1102 C CA . LYS A 1 134 ? 23.376 -10.829 -18.461 1.00 75.12 134 LYS A CA 1
ATOM 1103 C C . LYS A 1 134 ? 24.285 -9.596 -18.450 1.00 75.12 134 LYS A C 1
ATOM 1105 O O . LYS A 1 134 ? 24.941 -9.328 -17.450 1.00 75.12 134 LYS A O 1
ATOM 1110 N N . ALA A 1 135 ? 24.221 -8.778 -19.502 1.00 78.06 135 ALA A N 1
ATOM 1111 C CA . ALA A 1 135 ? 24.970 -7.524 -19.577 1.00 78.06 135 ALA A CA 1
ATOM 1112 C C . ALA A 1 135 ? 24.583 -6.521 -18.469 1.00 78.06 135 ALA A C 1
ATOM 1114 O O . ALA A 1 135 ? 25.428 -5.779 -17.967 1.00 78.06 135 ALA A O 1
ATOM 1115 N N . LYS A 1 136 ? 23.303 -6.474 -18.069 1.00 73.19 136 LYS A N 1
ATOM 1116 C CA . LYS A 1 136 ? 22.837 -5.597 -16.980 1.00 73.19 136 LYS A CA 1
ATOM 1117 C C . LYS A 1 136 ? 23.168 -6.134 -15.588 1.00 73.19 136 LYS A C 1
ATOM 1119 O O . LYS A 1 136 ? 23.416 -5.329 -14.694 1.00 73.19 136 LYS A O 1
ATOM 1124 N N . GLU A 1 137 ? 23.216 -7.450 -15.404 1.00 70.38 137 GLU A N 1
ATOM 1125 C CA . GLU A 1 137 ? 23.684 -8.079 -14.160 1.00 70.38 137 GLU A CA 1
ATOM 1126 C C . GLU A 1 137 ? 25.168 -7.810 -13.911 1.00 70.38 137 GLU A C 1
ATOM 1128 O O . GLU A 1 137 ? 25.544 -7.424 -12.804 1.00 70.38 137 GLU A O 1
ATOM 1133 N N . GLU A 1 138 ? 25.988 -7.929 -14.956 1.00 74.81 138 GLU A N 1
ATOM 1134 C CA . GLU A 1 138 ? 27.424 -7.636 -14.906 1.00 74.81 138 GLU A CA 1
ATOM 1135 C C . GLU A 1 138 ? 27.694 -6.162 -14.543 1.00 74.81 138 GLU A C 1
ATOM 1137 O O . GLU A 1 138 ? 28.582 -5.876 -13.744 1.00 74.81 138 GLU A O 1
ATOM 1142 N N . GLN A 1 139 ? 26.876 -5.218 -15.032 1.00 67.81 139 GLN A N 1
ATOM 1143 C CA . GLN A 1 139 ? 26.972 -3.793 -14.665 1.00 67.81 139 GLN A CA 1
ATOM 1144 C C . GLN A 1 139 ? 26.492 -3.472 -13.242 1.00 67.81 139 GLN A C 1
ATOM 1146 O O . GLN A 1 139 ? 26.887 -2.452 -12.681 1.00 67.81 139 GLN A O 1
ATOM 1151 N N . SER A 1 140 ? 25.596 -4.282 -12.674 1.00 59.28 140 SER A N 1
ATOM 1152 C CA . SER A 1 140 ? 24.991 -4.029 -11.359 1.00 59.28 140 SER A CA 1
ATOM 1153 C C . SER A 1 140 ? 25.741 -4.705 -10.204 1.00 59.28 140 SER A C 1
ATOM 1155 O O . SER A 1 140 ? 25.317 -4.559 -9.057 1.00 59.28 140 SER A O 1
ATOM 1157 N N . GLY A 1 141 ? 26.824 -5.439 -10.482 1.00 59.06 141 GLY A N 1
ATOM 1158 C CA . GLY A 1 141 ? 27.661 -6.063 -9.455 1.00 59.06 141 GLY A CA 1
ATOM 1159 C C . GLY A 1 141 ? 27.047 -7.296 -8.780 1.00 59.06 141 GLY A C 1
ATOM 1160 O O . GLY A 1 141 ? 27.385 -7.581 -7.635 1.00 59.06 141 GLY A O 1
ATOM 1161 N N . GLY A 1 142 ? 26.148 -8.035 -9.446 1.00 56.31 142 GLY A N 1
ATOM 1162 C CA . GLY A 1 142 ? 25.660 -9.323 -8.935 1.00 56.31 142 GLY A CA 1
ATOM 1163 C C . GLY A 1 142 ? 24.382 -9.860 -9.601 1.00 56.31 142 GLY A C 1
ATOM 1164 O O . GLY A 1 142 ? 23.690 -9.114 -10.299 1.00 56.31 142 GLY A O 1
ATOM 1165 N N . PRO A 1 143 ? 24.012 -11.137 -9.347 1.00 56.09 143 PRO A N 1
ATOM 1166 C CA . PRO A 1 143 ? 22.822 -11.813 -9.893 1.00 56.09 143 PRO A CA 1
ATOM 1167 C C . PRO A 1 143 ? 21.526 -11.365 -9.193 1.00 56.09 143 PRO A C 1
ATOM 1169 O O . PRO A 1 143 ? 20.672 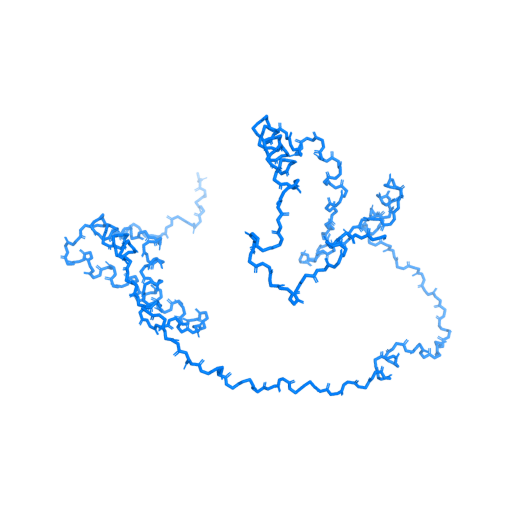-12.163 -8.816 1.00 56.09 143 PRO A O 1
ATOM 1172 N N . ALA A 1 144 ? 21.401 -10.067 -8.935 1.00 54.62 144 ALA A N 1
ATOM 1173 C CA . ALA A 1 144 ? 20.434 -9.532 -7.991 1.00 54.62 144 ALA A CA 1
ATOM 1174 C C . ALA A 1 144 ? 19.195 -8.934 -8.672 1.00 54.62 144 ALA A C 1
ATOM 1176 O O . ALA A 1 144 ? 18.417 -8.252 -8.005 1.00 54.62 144 ALA A O 1
ATOM 1177 N N . LEU A 1 145 ? 19.026 -9.140 -9.983 1.00 61.28 145 LEU A N 1
ATOM 1178 C CA . LEU A 1 145 ? 17.858 -8.690 -10.736 1.00 61.28 145 LEU A CA 1
ATOM 1179 C C . LEU A 1 145 ? 16.751 -9.742 -10.630 1.00 61.28 145 LEU A C 1
ATOM 1181 O O . LEU A 1 145 ? 16.905 -10.871 -11.090 1.00 61.28 145 LEU A O 1
ATOM 1185 N N . ARG A 1 146 ? 15.602 -9.360 -10.064 1.00 62.38 146 ARG A N 1
ATOM 1186 C CA . ARG A 1 146 ? 14.372 -10.146 -10.199 1.00 62.38 146 ARG A CA 1
ATOM 1187 C C . ARG A 1 146 ? 13.982 -10.147 -11.679 1.00 62.38 146 ARG A C 1
ATOM 1189 O O . ARG A 1 146 ? 13.547 -9.122 -12.193 1.00 62.38 146 ARG A O 1
ATOM 1196 N N . LYS A 1 147 ? 14.184 -11.274 -12.365 1.00 69.56 147 LYS A N 1
ATOM 1197 C CA . LYS A 1 147 ? 13.847 -11.456 -13.783 1.00 69.56 147 LYS A CA 1
ATOM 1198 C C . LYS A 1 147 ? 12.435 -12.008 -13.897 1.00 69.56 147 LYS A C 1
ATOM 1200 O O . LYS A 1 147 ? 12.232 -13.213 -13.782 1.00 69.56 147 LYS A O 1
ATOM 1205 N N . ASN A 1 148 ? 11.465 -11.137 -14.142 1.00 70.94 148 ASN A N 1
ATOM 1206 C CA . ASN A 1 148 ? 10.132 -11.586 -14.529 1.00 70.94 148 ASN A CA 1
ATOM 1207 C C . ASN A 1 148 ? 10.044 -11.523 -16.055 1.00 70.94 148 ASN A C 1
ATOM 1209 O O . ASN A 1 148 ? 10.152 -10.441 -16.626 1.00 70.94 148 ASN A O 1
ATOM 1213 N N . ILE A 1 149 ? 9.898 -12.671 -16.715 1.00 74.31 149 ILE A N 1
ATOM 1214 C CA . ILE A 1 149 ? 9.701 -12.743 -18.167 1.00 74.31 149 ILE A CA 1
ATOM 1215 C C . ILE A 1 149 ? 8.206 -12.929 -18.416 1.00 74.31 149 ILE A C 1
ATOM 1217 O O . ILE A 1 149 ? 7.625 -13.935 -18.013 1.00 74.31 149 ILE A O 1
ATOM 1221 N N . TYR A 1 150 ? 7.584 -11.958 -19.073 1.00 75.88 150 TYR A N 1
ATOM 1222 C CA . TYR A 1 150 ? 6.182 -11.994 -19.467 1.00 75.88 150 TYR A CA 1
ATOM 1223 C C . TYR A 1 150 ? 6.090 -12.298 -20.962 1.00 75.88 150 TYR A C 1
ATOM 1225 O O . TYR A 1 150 ? 6.765 -11.659 -21.767 1.00 75.88 150 TYR A O 1
ATOM 1233 N N . LYS A 1 151 ? 5.255 -13.264 -21.350 1.00 78.25 151 LYS A N 1
ATOM 1234 C CA . LYS A 1 151 ? 4.978 -13.554 -22.763 1.00 78.25 151 LYS A CA 1
ATOM 1235 C C . LYS A 1 151 ? 3.788 -12.716 -23.215 1.00 78.25 151 LYS A C 1
ATOM 1237 O O . LYS A 1 151 ? 2.685 -12.904 -22.710 1.00 78.25 151 LYS A O 1
ATOM 1242 N N . LEU A 1 152 ? 4.017 -11.790 -24.138 1.00 74.44 152 LEU A N 1
ATOM 1243 C CA . LEU A 1 152 ? 2.984 -10.976 -24.767 1.00 74.44 152 LEU A CA 1
ATOM 1244 C C . LEU A 1 152 ? 2.902 -11.362 -26.246 1.00 74.44 152 LEU A C 1
ATOM 1246 O O . LEU A 1 152 ? 3.728 -10.929 -27.050 1.00 74.44 152 LEU A O 1
ATOM 1250 N N . ALA A 1 153 ? 1.911 -12.193 -26.582 1.00 79.19 153 ALA A N 1
ATOM 1251 C CA . ALA A 1 153 ? 1.794 -12.837 -27.893 1.00 79.19 153 ALA A CA 1
ATOM 1252 C C . ALA A 1 153 ? 3.112 -13.544 -28.283 1.00 79.19 153 ALA A C 1
ATOM 1254 O O . ALA A 1 153 ? 3.551 -14.438 -27.559 1.00 79.19 153 ALA A O 1
ATOM 1255 N N . ASP A 1 154 ? 3.767 -13.099 -29.359 1.00 77.62 154 ASP A N 1
ATOM 1256 C CA . ASP A 1 154 ? 5.022 -13.667 -29.875 1.00 77.62 154 ASP A CA 1
ATOM 1257 C C . ASP A 1 154 ? 6.285 -12.987 -29.310 1.00 77.62 154 ASP A C 1
ATOM 1259 O O . ASP A 1 154 ? 7.399 -13.252 -29.764 1.00 77.62 154 ASP A O 1
ATOM 1263 N N . ARG A 1 155 ? 6.139 -12.061 -28.351 1.00 68.81 155 ARG A N 1
ATOM 1264 C CA . ARG A 1 155 ? 7.251 -11.287 -27.780 1.00 68.81 155 ARG A CA 1
ATOM 1265 C C . ARG A 1 155 ? 7.418 -11.555 -26.291 1.00 68.81 155 ARG A C 1
ATOM 1267 O O . ARG A 1 155 ? 6.454 -11.722 -25.548 1.00 68.81 155 ARG A O 1
ATOM 1274 N N . GLU A 1 156 ? 8.666 -11.537 -25.843 1.00 73.44 156 GLU A N 1
ATOM 1275 C CA . GLU A 1 156 ? 9.029 -11.656 -24.432 1.00 73.44 156 GLU A CA 1
ATOM 1276 C C . GLU A 1 156 ? 9.342 -10.264 -23.869 1.00 73.44 156 GLU A C 1
ATOM 1278 O O . GLU A 1 156 ? 10.206 -9.553 -24.384 1.00 73.44 156 GLU A O 1
ATOM 1283 N N . LEU A 1 157 ? 8.631 -9.861 -22.815 1.00 66.56 157 LEU A N 1
ATOM 1284 C CA . LEU A 1 157 ? 8.878 -8.634 -22.066 1.00 66.56 157 LEU A CA 1
ATOM 1285 C C . LEU A 1 157 ? 9.587 -8.973 -20.758 1.00 66.56 157 LEU A C 1
ATOM 1287 O O . LEU A 1 157 ? 9.110 -9.780 -19.963 1.00 66.56 157 LEU A O 1
ATOM 1291 N N . LEU A 1 158 ? 10.707 -8.310 -20.509 1.00 72.44 158 LEU A N 1
ATOM 1292 C CA . LEU A 1 158 ? 11.481 -8.484 -19.291 1.00 72.44 158 LEU A CA 1
ATOM 1293 C C . LEU A 1 158 ? 11.172 -7.368 -18.290 1.00 72.44 158 LEU A C 1
ATOM 1295 O O . LEU A 1 158 ? 11.490 -6.202 -18.520 1.00 72.44 158 LEU A O 1
ATOM 1299 N N . GLY A 1 159 ? 10.600 -7.738 -17.149 1.00 71.12 159 GLY A N 1
ATOM 1300 C CA . GLY A 1 159 ? 10.438 -6.858 -16.000 1.00 71.12 159 GLY A CA 1
ATOM 1301 C C . GLY A 1 159 ? 11.764 -6.676 -15.268 1.00 71.12 159 GLY A C 1
ATOM 1302 O O . GLY A 1 159 ? 12.153 -7.533 -14.480 1.00 71.12 159 GLY A O 1
ATOM 1303 N N . LEU A 1 160 ? 12.442 -5.553 -15.514 1.00 74.19 160 LEU A N 1
ATOM 1304 C CA . LEU A 1 160 ? 13.678 -5.139 -14.837 1.00 74.19 160 LEU A CA 1
ATOM 1305 C C . LEU A 1 160 ? 13.409 -4.132 -13.711 1.00 74.19 160 LEU A C 1
ATOM 1307 O O . LEU A 1 160 ? 14.055 -3.089 -13.628 1.00 74.19 160 LEU A O 1
ATOM 1311 N N . GLU A 1 161 ? 12.452 -4.446 -12.840 1.00 77.56 161 GLU A N 1
ATOM 1312 C CA . GLU A 1 161 ? 11.980 -3.553 -11.774 1.00 77.56 161 GLU A CA 1
ATOM 1313 C C . GLU A 1 161 ? 13.134 -2.991 -10.940 1.00 77.56 161 GLU A C 1
ATOM 1315 O O . GLU A 1 161 ? 13.310 -1.780 -10.874 1.00 77.56 161 GLU A O 1
ATOM 1320 N N . LYS A 1 162 ? 13.995 -3.858 -10.394 1.00 79.31 162 LYS A N 1
ATOM 1321 C CA . LYS A 1 162 ? 15.138 -3.418 -9.588 1.00 79.31 162 LYS A CA 1
ATOM 1322 C C . LYS A 1 162 ? 16.056 -2.471 -10.357 1.00 79.31 162 LYS A C 1
ATOM 1324 O O . LYS A 1 162 ? 16.413 -1.425 -9.842 1.00 79.31 162 LYS A O 1
ATOM 1329 N N . TYR A 1 163 ? 16.421 -2.813 -11.592 1.00 76.25 163 TYR A N 1
ATOM 1330 C CA . TYR A 1 163 ? 17.323 -1.979 -12.388 1.00 76.25 163 TYR A CA 1
ATOM 1331 C C . TYR A 1 163 ? 16.718 -0.597 -12.663 1.00 76.25 163 TYR A C 1
ATOM 1333 O O . TYR A 1 163 ? 17.390 0.417 -12.486 1.00 76.25 163 TYR A O 1
ATOM 1341 N N . VAL A 1 164 ? 15.446 -0.557 -13.069 1.00 82.19 164 VAL A N 1
ATOM 1342 C CA . VAL A 1 164 ? 14.727 0.687 -13.365 1.00 82.19 164 VAL A CA 1
ATOM 1343 C C . VAL A 1 164 ? 14.563 1.521 -12.097 1.00 82.19 164 VAL A C 1
ATOM 1345 O O . VAL A 1 164 ? 14.960 2.685 -12.081 1.00 82.19 164 VAL A O 1
ATOM 1348 N N . MET A 1 165 ? 14.066 0.919 -11.016 1.00 82.12 165 MET A N 1
ATOM 1349 C CA . MET A 1 165 ? 13.835 1.613 -9.752 1.00 82.12 165 MET A CA 1
ATOM 1350 C C . MET A 1 165 ? 15.134 2.113 -9.131 1.00 82.12 165 MET A C 1
ATOM 1352 O O . MET A 1 165 ? 15.165 3.240 -8.665 1.00 82.12 165 MET A O 1
ATOM 1356 N N . THR A 1 166 ? 16.240 1.365 -9.201 1.00 85.31 166 THR A N 1
ATOM 1357 C CA . THR A 1 166 ? 17.542 1.851 -8.716 1.00 85.31 166 THR A CA 1
ATOM 1358 C C . THR A 1 166 ? 18.030 3.073 -9.496 1.00 85.31 166 THR A C 1
ATOM 1360 O O . THR A 1 166 ? 18.622 3.973 -8.907 1.00 85.31 166 THR A O 1
ATOM 1363 N N . LYS A 1 167 ? 17.785 3.147 -10.811 1.00 86.00 167 LYS A N 1
ATOM 1364 C CA . LYS A 1 167 ? 18.172 4.319 -11.617 1.00 86.00 167 LYS A CA 1
ATOM 1365 C C . LYS A 1 167 ? 17.263 5.524 -11.392 1.00 86.00 167 LYS A C 1
ATOM 1367 O O . LYS A 1 167 ? 17.738 6.651 -11.488 1.00 86.00 167 LYS A O 1
ATOM 1372 N N . LEU A 1 168 ? 15.985 5.292 -11.108 1.00 88.50 168 LEU A N 1
ATOM 1373 C CA . LEU A 1 168 ? 14.998 6.346 -10.870 1.00 88.50 168 LEU A CA 1
ATOM 1374 C C . LEU A 1 168 ? 14.874 6.748 -9.396 1.00 88.50 168 LEU A C 1
ATOM 1376 O O . LEU A 1 168 ? 14.257 7.770 -9.116 1.00 88.50 168 LEU A O 1
ATOM 1380 N N . PHE A 1 169 ? 15.473 5.994 -8.470 1.00 86.00 169 PHE A N 1
ATOM 1381 C CA . PHE A 1 169 ? 15.287 6.146 -7.026 1.00 86.00 169 PHE A CA 1
ATOM 1382 C C . PHE A 1 169 ? 15.477 7.588 -6.558 1.00 86.00 169 PHE A C 1
ATOM 1384 O O . PHE A 1 169 ? 14.584 8.153 -5.945 1.00 86.00 169 PHE A O 1
ATOM 1391 N N . THR A 1 170 ? 16.583 8.227 -6.938 1.00 86.81 170 THR A N 1
ATOM 1392 C CA . THR A 1 170 ? 16.900 9.602 -6.517 1.00 86.81 170 THR A CA 1
ATOM 1393 C C . THR A 1 170 ? 15.937 10.664 -7.048 1.00 86.81 170 THR A C 1
ATOM 1395 O O . THR A 1 170 ? 15.959 11.788 -6.564 1.00 86.81 170 THR A O 1
ATOM 1398 N N . ARG A 1 171 ? 15.134 10.338 -8.068 1.00 89.44 171 ARG A N 1
ATOM 1399 C CA . ARG A 1 171 ? 14.172 11.255 -8.697 1.00 89.44 171 ARG A CA 1
ATOM 1400 C C . ARG A 1 171 ? 12.723 11.002 -8.301 1.00 89.44 171 ARG A C 1
ATOM 1402 O O . ARG A 1 171 ? 11.885 11.838 -8.617 1.00 89.44 171 ARG A O 1
ATOM 1409 N N . VAL A 1 172 ? 12.425 9.822 -7.765 1.00 90.69 172 VAL A N 1
ATOM 1410 C CA . VAL A 1 172 ? 11.051 9.370 -7.498 1.00 90.69 172 VAL A CA 1
ATOM 1411 C C . VAL A 1 172 ? 10.822 9.136 -6.006 1.00 90.69 172 VAL A C 1
ATOM 1413 O O . VAL A 1 172 ? 9.698 9.267 -5.542 1.00 90.69 172 VAL A O 1
ATOM 1416 N N . TYR A 1 173 ? 11.861 8.797 -5.242 1.00 91.62 173 TYR A N 1
ATOM 1417 C CA . TYR A 1 173 ? 11.748 8.572 -3.804 1.00 91.62 173 TYR A CA 1
ATOM 1418 C C . TYR A 1 173 ? 11.816 9.895 -3.035 1.00 91.62 173 TYR A C 1
ATOM 1420 O O . TYR A 1 173 ? 12.745 10.671 -3.270 1.00 91.62 173 TYR A O 1
ATOM 1428 N N . ALA A 1 174 ? 10.855 10.135 -2.132 1.00 89.38 174 ALA A N 1
ATOM 1429 C CA . ALA A 1 174 ? 10.773 11.315 -1.256 1.00 89.38 174 ALA A CA 1
ATOM 1430 C C . ALA A 1 174 ? 11.069 12.634 -1.994 1.00 89.38 174 ALA A C 1
ATOM 1432 O O . ALA A 1 174 ? 11.862 13.469 -1.556 1.00 89.38 174 ALA A O 1
ATOM 1433 N N . SER A 1 175 ? 10.512 12.767 -3.197 1.00 90.75 175 SER A N 1
ATOM 1434 C CA . SER A 1 175 ? 10.874 13.841 -4.128 1.00 90.75 175 SER A CA 1
ATOM 1435 C C . SER A 1 175 ? 10.039 15.099 -3.911 1.00 90.75 175 SER A C 1
ATOM 1437 O O . SER A 1 175 ? 10.427 16.182 -4.354 1.00 90.75 175 SER A O 1
ATOM 1439 N N . LEU A 1 176 ? 8.906 14.967 -3.219 1.00 93.75 176 LEU A N 1
ATOM 1440 C CA . LEU A 1 176 ? 8.053 16.081 -2.837 1.00 93.75 176 LEU A CA 1
ATOM 1441 C C . LEU A 1 176 ? 8.389 16.545 -1.410 1.00 93.75 176 LEU A C 1
ATOM 1443 O O . LEU A 1 176 ? 8.594 15.719 -0.522 1.00 93.75 176 LEU A O 1
ATOM 1447 N N . PRO A 1 177 ? 8.404 17.864 -1.143 1.00 92.00 177 PRO A N 1
ATOM 1448 C CA . PRO A 1 177 ? 8.707 18.385 0.191 1.00 92.00 177 PRO A CA 1
ATOM 1449 C C . PRO A 1 177 ? 7.660 17.992 1.247 1.00 92.00 177 PRO A C 1
ATOM 1451 O O . PRO A 1 177 ? 7.985 17.927 2.430 1.00 92.00 177 PRO A O 1
ATOM 1454 N N . GLU A 1 178 ? 6.421 17.722 0.830 1.00 94.62 178 GLU A N 1
ATOM 1455 C CA . GLU A 1 178 ? 5.349 17.239 1.707 1.00 94.62 178 GLU A CA 1
ATOM 1456 C C . GLU A 1 178 ? 5.655 15.835 2.246 1.00 94.62 178 GLU A C 1
ATOM 1458 O O . GLU A 1 178 ? 5.643 15.650 3.460 1.00 94.62 178 GLU A O 1
ATOM 1463 N N . GLU A 1 179 ? 6.067 14.904 1.378 1.00 94.19 179 GLU A N 1
ATOM 1464 C CA . GLU A 1 179 ? 6.476 13.540 1.758 1.00 94.19 179 GLU A CA 1
ATOM 1465 C C . GLU A 1 179 ? 7.626 13.566 2.775 1.00 94.19 179 GLU A C 1
ATOM 1467 O O . GLU A 1 179 ? 7.588 12.883 3.794 1.00 94.19 179 GLU A O 1
ATOM 1472 N N . VAL A 1 180 ? 8.627 14.426 2.551 1.00 94.31 180 VAL A N 1
ATOM 1473 C CA . VAL A 1 180 ? 9.765 14.581 3.473 1.00 94.31 180 VAL A CA 1
ATOM 1474 C C . VAL A 1 180 ? 9.313 15.102 4.841 1.00 94.31 180 VAL A C 1
ATOM 1476 O O . VAL A 1 180 ? 9.839 14.697 5.880 1.00 94.31 180 VAL A O 1
ATOM 1479 N N . ASN A 1 181 ? 8.356 16.029 4.872 1.00 95.31 181 ASN A N 1
ATOM 1480 C CA . ASN A 1 181 ? 7.834 16.559 6.125 1.00 95.31 181 ASN A CA 1
ATOM 1481 C C . ASN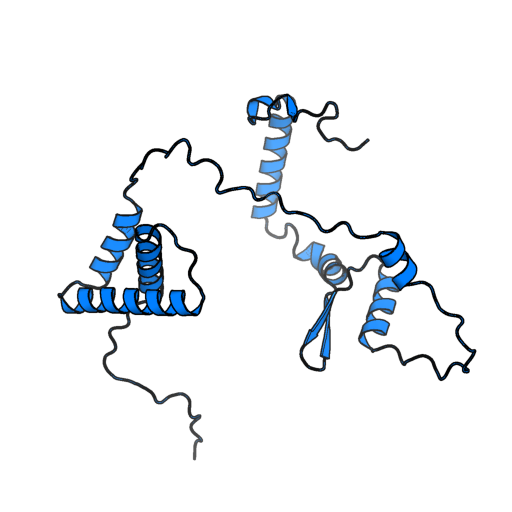 A 1 181 ? 6.999 15.513 6.880 1.00 95.31 181 ASN A C 1
ATOM 1483 O O . ASN A 1 181 ? 7.153 15.378 8.094 1.00 95.31 181 ASN A O 1
ATOM 1487 N N . GLU A 1 182 ? 6.158 14.755 6.178 1.00 95.62 182 GLU A N 1
ATOM 1488 C CA . GLU A 1 182 ? 5.386 13.653 6.759 1.00 95.62 182 GLU A CA 1
ATOM 1489 C C . GLU A 1 182 ? 6.293 12.561 7.335 1.00 95.62 182 GLU A C 1
ATOM 1491 O O . GLU A 1 182 ? 6.087 12.145 8.479 1.00 95.62 182 GLU A O 1
ATOM 1496 N N . ASP A 1 183 ? 7.352 12.179 6.617 1.00 96.75 183 ASP A N 1
ATOM 1497 C CA . ASP A 1 183 ? 8.354 11.217 7.086 1.00 96.75 183 ASP A CA 1
ATOM 1498 C C . ASP A 1 183 ? 9.030 11.689 8.379 1.00 96.75 183 ASP A C 1
ATOM 1500 O O . ASP A 1 183 ? 9.163 10.928 9.341 1.00 96.75 183 ASP A O 1
ATOM 1504 N N . ASN A 1 184 ? 9.409 12.968 8.452 1.00 96.38 184 ASN A N 1
ATOM 1505 C CA . ASN A 1 184 ? 10.010 13.540 9.657 1.00 96.38 184 ASN A CA 1
ATOM 1506 C C . ASN A 1 184 ? 9.029 13.559 10.838 1.00 96.38 184 ASN A C 1
ATOM 1508 O O . ASN A 1 184 ? 9.409 13.238 11.967 1.00 96.38 184 ASN A O 1
ATOM 1512 N N . GLN A 1 185 ? 7.763 13.905 10.595 1.00 97.44 185 GLN A N 1
ATOM 1513 C CA . GLN A 1 185 ? 6.731 13.867 11.632 1.00 97.44 185 GLN A CA 1
ATOM 1514 C C . GLN A 1 185 ? 6.478 12.442 12.127 1.00 97.44 185 GLN A C 1
ATOM 1516 O O . GLN A 1 185 ? 6.337 12.228 13.334 1.00 97.44 185 GLN A O 1
ATOM 1521 N N . LEU A 1 186 ? 6.427 11.466 11.219 1.00 97.19 186 LEU A N 1
ATOM 1522 C CA . LEU A 1 186 ? 6.285 10.056 11.559 1.00 97.19 186 LEU A CA 1
ATOM 1523 C C . LEU A 1 186 ? 7.481 9.580 12.386 1.00 97.19 186 LEU A C 1
ATOM 1525 O O . LEU A 1 186 ? 7.286 9.002 13.455 1.00 97.19 186 LEU A O 1
ATOM 1529 N N . HIS A 1 187 ? 8.701 9.891 11.944 1.00 96.94 187 HIS A N 1
ATOM 1530 C CA . HIS A 1 187 ? 9.934 9.548 12.645 1.00 96.94 187 HIS A CA 1
ATOM 1531 C C . HIS A 1 187 ? 9.937 10.084 14.083 1.00 96.94 187 HIS A C 1
ATOM 1533 O O . HIS A 1 187 ? 10.173 9.326 15.023 1.00 96.94 187 HIS A O 1
ATOM 1539 N N . GLN A 1 188 ? 9.595 11.362 14.278 1.00 97.56 188 GLN A N 1
ATOM 1540 C CA . GLN A 1 188 ? 9.519 11.972 15.609 1.00 97.56 188 GLN A CA 1
ATOM 1541 C C . GLN A 1 188 ? 8.458 11.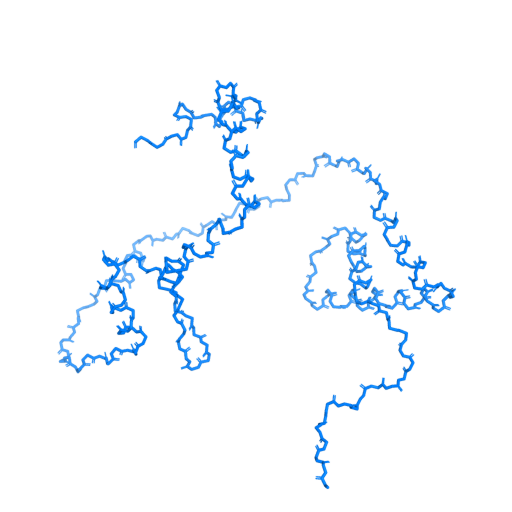311 16.494 1.00 97.56 188 GLN A C 1
ATOM 1543 O O . GLN A 1 188 ? 8.727 10.995 17.653 1.00 97.56 188 GLN A O 1
ATOM 1548 N N . LYS A 1 189 ? 7.254 11.070 15.961 1.00 97.69 189 LYS A N 1
ATOM 1549 C CA . LYS A 1 189 ? 6.168 10.427 16.716 1.00 97.69 189 LYS A CA 1
ATOM 1550 C C . LYS A 1 189 ? 6.553 9.018 17.157 1.00 97.69 189 LYS A C 1
ATOM 1552 O O . LYS A 1 189 ? 6.382 8.684 18.327 1.00 97.69 189 LYS A O 1
ATOM 1557 N N . VAL A 1 190 ? 7.100 8.214 16.246 1.00 96.44 190 VAL A N 1
ATOM 1558 C CA . VAL A 1 190 ? 7.539 6.845 16.547 1.00 96.44 190 VAL A CA 1
ATOM 1559 C C . VAL A 1 190 ? 8.673 6.857 17.572 1.00 96.44 190 VAL A C 1
ATOM 1561 O O . VAL A 1 190 ? 8.605 6.104 18.538 1.00 96.44 190 VAL A O 1
ATOM 1564 N N . ALA A 1 191 ? 9.651 7.761 17.445 1.00 96.12 191 ALA A N 1
ATOM 1565 C CA . ALA A 1 191 ? 10.771 7.876 18.382 1.00 96.12 191 ALA A CA 1
ATOM 1566 C C . ALA A 1 191 ? 10.346 8.211 19.823 1.00 96.12 191 ALA A C 1
ATOM 1568 O O . ALA A 1 191 ? 11.013 7.796 20.774 1.00 96.12 191 ALA A O 1
ATOM 1569 N N . LEU A 1 192 ? 9.246 8.948 19.997 1.00 97.12 192 LEU A N 1
ATOM 1570 C CA . LEU A 1 192 ? 8.664 9.219 21.312 1.00 97.12 192 LEU A CA 1
ATOM 1571 C C . LEU A 1 192 ? 7.867 8.014 21.822 1.00 97.12 192 LEU A C 1
ATOM 1573 O O . LEU A 1 192 ? 8.092 7.558 22.940 1.00 97.12 192 LEU A O 1
ATOM 1577 N N . ILE A 1 193 ? 6.968 7.473 20.996 1.00 96.56 193 ILE A N 1
ATOM 1578 C CA . ILE A 1 193 ? 6.065 6.378 21.377 1.00 96.56 193 ILE A CA 1
ATOM 1579 C C . ILE A 1 193 ? 6.842 5.099 21.716 1.00 96.56 193 ILE A C 1
ATOM 1581 O O . ILE A 1 193 ? 6.518 4.428 22.696 1.00 96.56 193 ILE A O 1
ATOM 1585 N N . GLN A 1 194 ? 7.899 4.779 20.963 1.00 94.44 194 GLN A N 1
ATOM 1586 C CA . GLN A 1 194 ? 8.683 3.553 21.155 1.00 94.44 194 GLN A CA 1
ATOM 1587 C C . GLN A 1 194 ? 9.334 3.444 22.546 1.00 94.44 194 GLN A C 1
ATOM 1589 O O . GLN A 1 194 ? 9.666 2.344 22.970 1.00 94.44 194 GLN A O 1
ATOM 1594 N N . GLN A 1 195 ? 9.515 4.559 23.268 1.00 95.00 195 GLN A N 1
ATOM 1595 C CA . GLN A 1 195 ? 10.158 4.571 24.590 1.00 95.00 195 GLN A CA 1
ATOM 1596 C C . GLN A 1 195 ? 9.274 3.978 25.690 1.00 95.00 195 GLN A C 1
ATOM 1598 O O . GLN A 1 195 ? 9.783 3.514 26.708 1.00 95.00 195 GLN A O 1
ATOM 1603 N N . PHE A 1 196 ? 7.953 4.033 25.515 1.00 95.38 196 PHE A N 1
ATOM 1604 C CA . PHE A 1 196 ? 6.995 3.654 26.555 1.00 95.38 196 PHE A CA 1
ATOM 1605 C C . PHE A 1 196 ? 5.879 2.729 26.064 1.00 95.38 196 PHE A C 1
ATOM 1607 O O . PHE A 1 196 ? 5.058 2.288 26.873 1.00 95.38 196 PHE A O 1
ATOM 1614 N N . ILE A 1 197 ? 5.809 2.440 24.762 1.00 94.44 197 ILE A N 1
ATOM 1615 C CA . ILE A 1 197 ? 4.812 1.521 24.219 1.00 94.44 197 ILE A CA 1
ATOM 1616 C C . ILE A 1 197 ? 5.023 0.106 24.764 1.00 94.44 197 ILE A C 1
ATOM 1618 O O . ILE A 1 197 ? 6.148 -0.370 24.893 1.00 94.44 197 ILE A O 1
ATOM 1622 N N . ARG A 1 198 ? 3.918 -0.566 25.087 1.00 91.81 198 ARG A N 1
ATOM 1623 C CA . ARG A 1 198 ? 3.905 -1.964 25.521 1.00 91.81 198 ARG A CA 1
ATOM 1624 C C . ARG A 1 198 ? 2.983 -2.786 24.622 1.00 91.81 198 ARG A C 1
ATOM 1626 O O . ARG A 1 198 ? 2.038 -2.204 24.081 1.00 91.81 198 ARG A O 1
ATOM 1633 N N . PRO A 1 199 ? 3.204 -4.105 24.474 1.00 92.81 199 PRO A N 1
ATOM 1634 C CA . PRO A 1 199 ? 2.345 -4.962 23.656 1.00 92.81 199 PRO A CA 1
ATOM 1635 C C . PRO A 1 199 ? 0.865 -4.894 24.062 1.00 92.81 199 PRO A C 1
ATOM 1637 O O . PRO A 1 199 ? -0.015 -4.932 23.203 1.00 92.81 199 PRO A O 1
ATOM 1640 N N . GLU A 1 200 ? 0.581 -4.704 25.354 1.00 92.94 200 GLU A N 1
ATOM 1641 C CA . GLU A 1 200 ? -0.785 -4.597 25.874 1.00 92.94 200 GLU A CA 1
ATOM 1642 C C . GLU A 1 200 ? -1.516 -3.349 25.359 1.00 92.94 200 GLU A C 1
ATOM 1644 O O . GLU A 1 200 ? -2.733 -3.379 25.211 1.00 92.94 200 GLU A O 1
ATOM 1649 N N . ASN A 1 201 ? -0.794 -2.271 25.025 1.00 93.38 201 ASN A N 1
ATOM 1650 C CA . ASN A 1 201 ? -1.389 -1.050 24.468 1.00 93.38 201 ASN A CA 1
ATOM 1651 C C . ASN A 1 201 ? -1.934 -1.257 23.042 1.00 93.38 201 ASN A C 1
ATOM 1653 O O . ASN A 1 201 ? -2.645 -0.391 22.537 1.00 93.38 201 ASN A O 1
ATOM 1657 N N . LEU A 1 202 ? -1.555 -2.357 22.382 1.00 93.31 202 LEU A N 1
ATOM 1658 C CA . LEU A 1 202 ? -1.926 -2.712 21.009 1.00 93.31 202 LEU A CA 1
ATOM 1659 C C . LEU A 1 202 ? -2.758 -4.007 20.948 1.00 93.31 202 LEU A C 1
ATOM 1661 O O . LEU A 1 202 ? -2.816 -4.646 19.899 1.00 93.31 202 LEU A O 1
ATOM 1665 N N . ASP A 1 203 ? -3.361 -4.420 22.069 1.00 93.88 203 ASP A N 1
ATOM 1666 C CA . ASP A 1 203 ? -4.159 -5.650 22.193 1.00 93.88 203 ASP A CA 1
ATOM 1667 C C . ASP A 1 203 ? -3.392 -6.946 21.847 1.00 93.88 203 ASP A C 1
ATOM 1669 O O . ASP A 1 203 ? -3.975 -7.968 21.467 1.00 93.88 203 ASP A O 1
ATOM 1673 N N . ILE A 1 204 ? -2.063 -6.941 22.001 1.00 92.50 204 ILE A N 1
ATOM 1674 C CA . ILE A 1 204 ? -1.229 -8.118 21.742 1.00 92.50 204 ILE A CA 1
ATOM 1675 C C . ILE A 1 204 ? -1.325 -9.063 22.940 1.00 92.50 204 ILE A C 1
ATOM 1677 O O . ILE A 1 204 ? -0.797 -8.792 24.021 1.00 92.50 204 ILE A O 1
ATOM 1681 N N . GLN A 1 205 ? -1.996 -10.200 22.744 1.00 91.38 205 GLN A N 1
ATOM 1682 C CA . GLN A 1 205 ? -2.174 -11.189 23.807 1.00 91.38 205 GLN A CA 1
ATOM 1683 C C . GLN A 1 205 ? -0.836 -11.818 24.237 1.00 91.38 205 GLN A C 1
ATOM 1685 O O . GLN A 1 205 ? 0.012 -12.065 23.376 1.00 91.38 205 GLN A O 1
ATOM 1690 N N . PRO A 1 206 ? -0.678 -12.199 25.522 1.00 88.94 206 PRO A N 1
ATOM 1691 C CA . PRO A 1 206 ? 0.550 -12.811 26.045 1.00 88.94 206 PRO A CA 1
ATOM 1692 C C . PRO A 1 206 ? 1.029 -14.046 25.271 1.00 88.94 206 PRO A C 1
ATOM 1694 O O . PRO A 1 206 ? 2.223 -14.283 25.161 1.00 88.94 206 PRO A O 1
ATOM 1697 N N . ILE A 1 207 ? 0.102 -14.810 24.682 1.00 91.19 207 ILE A N 1
ATOM 1698 C CA . ILE A 1 207 ? 0.399 -16.018 23.890 1.00 91.19 207 ILE A CA 1
ATOM 1699 C C . ILE A 1 207 ? 1.210 -15.688 22.621 1.00 91.19 207 ILE A C 1
ATOM 1701 O O . ILE A 1 207 ? 1.938 -16.540 22.118 1.00 91.19 207 ILE A O 1
ATOM 1705 N N . TYR A 1 208 ? 1.088 -14.463 22.103 1.00 88.06 208 TYR A N 1
ATOM 1706 C CA . TYR A 1 208 ? 1.793 -13.989 20.910 1.00 88.06 208 TYR A CA 1
ATOM 1707 C C . TYR A 1 208 ? 2.982 -13.078 21.236 1.00 88.06 208 TYR A C 1
ATOM 1709 O O . TYR A 1 208 ? 3.608 -12.551 20.315 1.00 88.06 208 TYR A O 1
ATOM 1717 N N . GLN A 1 209 ? 3.288 -12.860 22.518 1.00 87.25 209 GLN A N 1
ATOM 1718 C CA . GLN A 1 209 ? 4.441 -12.057 22.906 1.00 87.25 209 GLN A CA 1
ATOM 1719 C C . GLN A 1 209 ? 5.731 -12.826 22.612 1.00 87.25 209 GLN A C 1
ATOM 1721 O O . GLN A 1 209 ? 5.836 -14.026 22.860 1.00 87.25 209 GLN A O 1
ATOM 1726 N N . ASN A 1 210 ? 6.708 -12.118 22.053 1.00 88.50 210 ASN A N 1
ATOM 1727 C CA . ASN A 1 210 ? 8.043 -12.634 21.792 1.00 88.50 210 ASN A CA 1
ATOM 1728 C C . ASN A 1 210 ? 9.036 -11.945 22.733 1.00 88.50 210 ASN A C 1
ATOM 1730 O O . ASN A 1 210 ? 9.044 -10.717 22.818 1.00 88.50 210 ASN A O 1
ATOM 1734 N N . GLU A 1 211 ? 9.898 -12.725 23.381 1.00 84.62 211 GLU A N 1
ATOM 1735 C CA . GLU A 1 211 ? 10.937 -12.229 24.286 1.00 84.62 211 GLU A CA 1
ATOM 1736 C C . GLU A 1 211 ? 11.916 -11.275 23.584 1.00 84.62 211 GLU A C 1
ATOM 1738 O O . GLU A 1 211 ? 12.311 -10.267 24.166 1.00 84.62 211 GLU A O 1
ATOM 1743 N N . THR A 1 212 ? 12.240 -11.512 22.307 1.00 86.06 212 THR A N 1
ATOM 1744 C CA . THR A 1 212 ? 13.133 -10.625 21.537 1.00 86.06 212 THR A CA 1
ATOM 1745 C C . THR A 1 212 ? 12.423 -9.415 20.931 1.00 86.06 212 THR A C 1
ATOM 1747 O O . THR A 1 212 ? 13.021 -8.680 20.151 1.00 86.06 212 THR A O 1
ATOM 1750 N N . SER A 1 213 ? 11.136 -9.183 21.237 1.00 85.56 213 SER A N 1
ATOM 1751 C CA . SER A 1 213 ? 10.325 -8.121 20.609 1.00 85.56 213 SER A CA 1
ATOM 1752 C C . SER A 1 213 ? 10.380 -8.142 19.069 1.00 85.56 213 SER A C 1
ATOM 1754 O O . SER A 1 213 ? 10.287 -7.104 18.419 1.00 85.56 213 SER A O 1
ATOM 1756 N N . TRP A 1 214 ? 10.551 -9.337 18.484 1.00 86.62 214 TRP A N 1
ATOM 1757 C CA . TRP A 1 214 ? 10.731 -9.570 17.040 1.00 86.62 214 TRP A CA 1
ATOM 1758 C C . TRP A 1 214 ? 11.964 -8.900 16.418 1.00 86.62 214 TRP A C 1
ATOM 1760 O O . TRP A 1 214 ? 12.015 -8.719 15.201 1.00 86.62 214 TRP A O 1
ATOM 1770 N N . LEU A 1 215 ? 12.969 -8.570 17.229 1.00 84.69 215 LEU A N 1
ATOM 1771 C CA . LEU A 1 215 ? 14.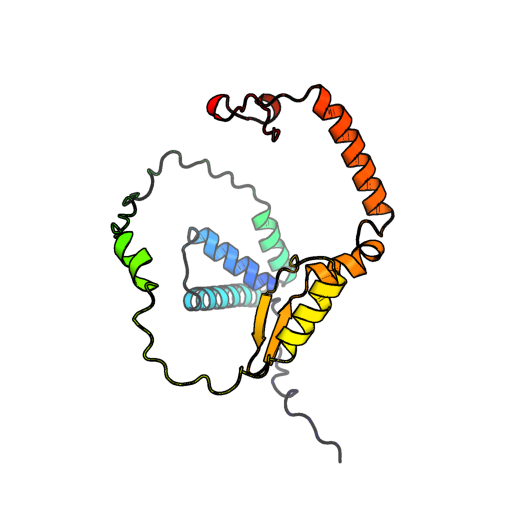291 -8.221 16.727 1.00 84.69 215 LEU A CA 1
ATOM 1772 C C . LEU A 1 215 ? 14.983 -9.487 16.198 1.00 84.69 215 LEU A C 1
ATOM 1774 O O . LEU A 1 215 ? 14.831 -10.575 16.757 1.00 84.69 215 LEU A O 1
ATOM 1778 N N . ILE A 1 216 ? 15.677 -9.339 15.069 1.00 76.25 216 ILE A N 1
ATOM 1779 C CA . ILE A 1 216 ? 16.485 -10.400 14.459 1.00 76.25 216 ILE A CA 1
ATOM 1780 C C . ILE A 1 216 ? 17.865 -10.334 15.120 1.00 76.25 216 ILE A C 1
ATOM 1782 O O . ILE A 1 216 ? 18.508 -9.286 15.031 1.00 76.25 216 ILE A O 1
ATOM 1786 N N . ASP A 1 217 ? 18.270 -11.422 15.779 1.00 53.03 217 ASP A N 1
ATOM 1787 C CA . ASP A 1 217 ? 19.618 -11.610 16.344 1.00 53.03 217 ASP A CA 1
ATOM 1788 C C . ASP A 1 217 ? 20.700 -11.758 15.257 1.00 53.03 217 ASP A C 1
ATOM 1790 O O . ASP A 1 217 ? 20.406 -12.352 14.187 1.00 53.03 217 ASP A O 1
#

InterPro domains:
  IPR037191 VPS9 domain superfamily [SSF109993] (157-212)
  IPR055495 Alpha-glucan water dikinase, DUF7067 [PF23229] (20-74)

Secondary structure (DSSP, 8-state):
--PPPTTS-S--S------HHHHHHHHHHHHHHTT-----HHHHHHHHHHHHHHHHHHHHTT--HHHHHHHHHHHHT-------------S-----------HHHHHHTTPPP--------------HHHHHHHHHHHHTTSS----EEEEETTEEEEE-HHHHHHHHHHHHTT-SHHHHHHHHHHHHHHHHHTTT--GGGGT--GGG--TTTT---

Radius of gyration: 30.75 Å; chains: 1; bounding box: 70×61×77 Å

pLDDT: mean 72.6, std 19.15, range [32.38, 97.69]

Sequence (217 aa):
MLNHHPYQVYLESRVIHLPDDLVQIQAYIRWEKAGKPNYSPDQQLLEFEEARKELQVELEKGKSIEAIRNKITKREKKPNVSKNPDTKRFSSVERIQRKNRDLMQLLNKYTPGPVKETVPEKPPTLSAVNLFCKAKEEQSGGPALRKNIYKLADRELLGLEKYVMTKLFTRVYASLPEEVNEDNQLHQKVALIQQFIRPENLDIQPIYQNETSWLID